Protein AF-A0A970EJ52-F1 (afdb_monomer)

Secondary structure (DSSP, 8-state):
-PPPPEEEEE--S-TT-HHHHHHHHHHHHHTTEEEEEEETTEEEEEE-S---EEEEEEEPPSSS-HHHHHHHHHHTTPEEEEEETTEEEEEEETTS-PPP----HHHHHHHHHHHHHHHHHHHHHHHHHHHHHHHHHHHHHTT--SS-GGGGTHHHHHHHHHHHHHHHHHHHHHHHHH-HHHHHHGGG-HHHHHHHHHHHHHHHHHHHHHHHHHHHHHHHHHHS---GGGS-TT---HHHHH-GGG--PPPTTPPP---EEEEEEETTEEEEEEES---SSSS-------------GGGG--

Radius of gyration: 33.25 Å; Cα contacts (8 Å, |Δi|>4): 295; chains: 1; bounding box: 75×35×94 Å

Solvent-accessible surface area (backbone atoms only — not comparable to full-atom values): 18063 Å² total; per-residue (Å²): 132,85,75,88,48,73,46,80,42,80,46,73,64,60,83,86,46,43,50,36,49,26,47,50,49,21,55,37,14,48,70,12,30,36,74,50,43,64,57,90,61,29,39,33,21,37,58,56,74,64,36,62,37,42,46,47,75,41,75,62,66,89,87,54,66,62,64,62,54,50,51,55,38,42,75,56,58,34,45,81,52,40,67,50,96,64,33,36,34,33,35,28,55,62,84,54,93,52,79,82,84,70,78,60,70,65,60,56,52,49,53,53,49,53,50,51,53,50,52,52,52,53,51,52,49,52,51,51,51,50,50,52,49,50,54,51,47,60,68,47,46,81,78,44,79,72,87,54,58,64,65,73,49,52,62,52,69,62,47,53,55,52,53,56,51,50,53,50,49,49,52,51,51,51,53,54,71,71,35,71,64,51,73,72,62,34,69,77,51,42,66,60,55,40,51,53,46,52,49,54,53,48,50,49,52,50,54,51,52,51,52,50,51,50,53,52,50,52,51,52,52,66,67,55,65,77,60,76,90,77,56,63,95,84,64,78,50,73,61,79,74,56,46,75,91,71,69,77,84,80,75,93,82,78,80,90,70,69,79,47,83,53,74,54,76,54,103,49,36,60,44,71,51,64,33,49,54,87,72,93,79,87,76,83,85,67,85,71,62,90,75,82,66,86,51,65,52,82,71,74,79,116

Structure (mmCIF, N/CA/C/O backbone):
data_AF-A0A970EJ52-F1
#
_entry.id   AF-A0A970EJ52-F1
#
loop_
_atom_site.group_PDB
_atom_site.id
_atom_site.type_symbol
_atom_site.label_atom_id
_atom_site.label_alt_id
_atom_site.label_comp_id
_atom_site.label_asym_id
_atom_site.label_entity_id
_atom_site.label_seq_id
_atom_site.pdbx_PDB_ins_code
_atom_site.Cartn_x
_atom_site.Cartn_y
_atom_site.Cartn_z
_atom_site.occupancy
_atom_site.B_iso_or_equiv
_atom_site.auth_seq_id
_atom_site.auth_comp_id
_atom_site.auth_asym_id
_atom_site.auth_atom_id
_atom_site.pdbx_PDB_model_num
ATOM 1 N N . MET A 1 1 ? -33.767 -18.607 -0.535 1.00 42.84 1 MET A N 1
ATOM 2 C CA . MET A 1 1 ? -32.463 -18.253 0.071 1.00 42.84 1 MET A CA 1
ATOM 3 C C . MET A 1 1 ? -31.771 -17.243 -0.835 1.00 42.84 1 MET A C 1
ATOM 5 O O . MET A 1 1 ? -31.251 -17.628 -1.872 1.00 42.84 1 MET A O 1
ATOM 9 N N . SER A 1 2 ? -31.842 -15.947 -0.519 1.00 52.47 2 SER A N 1
ATOM 10 C CA . SER A 1 2 ? -31.093 -14.929 -1.269 1.00 52.47 2 SER A CA 1
ATOM 11 C C . SER A 1 2 ? -29.603 -15.129 -0.988 1.00 52.47 2 SER A C 1
ATOM 13 O O . SER A 1 2 ? -29.189 -15.047 0.167 1.00 52.47 2 SER A O 1
ATOM 15 N N . GLY A 1 3 ? -28.806 -15.445 -2.013 1.00 68.69 3 GLY A N 1
ATOM 16 C CA . GLY A 1 3 ? -27.358 -15.600 -1.873 1.00 68.69 3 GLY A CA 1
ATOM 17 C C . GLY A 1 3 ? -26.730 -14.336 -1.282 1.00 68.69 3 GLY A C 1
ATOM 18 O O . GLY A 1 3 ? -27.126 -13.222 -1.634 1.00 68.69 3 GLY A O 1
ATOM 19 N N . ARG A 1 4 ? -25.769 -14.497 -0.364 1.00 80.00 4 ARG A N 1
ATOM 20 C CA . ARG A 1 4 ? -25.026 -13.363 0.205 1.00 80.00 4 ARG A CA 1
ATOM 21 C C . ARG A 1 4 ? -24.369 -12.589 -0.939 1.00 80.00 4 ARG A C 1
ATOM 23 O O . ARG A 1 4 ? -23.549 -13.140 -1.670 1.00 80.00 4 ARG A O 1
ATOM 30 N N . LYS A 1 5 ? -24.751 -11.323 -1.110 1.00 92.38 5 LYS A N 1
ATOM 31 C CA . LYS A 1 5 ? -24.173 -10.443 -2.129 1.00 92.38 5 LYS A CA 1
ATOM 32 C C . LYS A 1 5 ? -22.922 -9.780 -1.567 1.00 92.38 5 LYS A C 1
ATOM 34 O O . LYS A 1 5 ? -22.943 -9.238 -0.464 1.00 92.38 5 LYS A O 1
ATOM 39 N N . TYR A 1 6 ? -21.845 -9.798 -2.342 1.00 94.56 6 TYR A N 1
ATOM 40 C CA . TYR A 1 6 ? -20.582 -9.160 -1.986 1.00 94.56 6 TYR A CA 1
ATOM 41 C C . TYR A 1 6 ? -20.290 -7.997 -2.930 1.00 94.56 6 TYR A C 1
ATOM 43 O O . TYR A 1 6 ? -20.605 -8.045 -4.117 1.00 94.56 6 TYR A O 1
ATOM 51 N N . SER A 1 7 ? -19.663 -6.951 -2.400 1.00 95.25 7 SER A N 1
ATOM 52 C CA . SER A 1 7 ? -19.150 -5.824 -3.174 1.00 95.25 7 SER A CA 1
ATOM 53 C C . SER A 1 7 ? -17.659 -5.651 -2.912 1.00 95.25 7 SER A C 1
ATOM 55 O O . SER A 1 7 ? -17.209 -5.685 -1.768 1.00 95.25 7 SER A O 1
ATOM 57 N N . ILE A 1 8 ? -16.887 -5.474 -3.979 1.00 95.94 8 ILE A N 1
ATOM 58 C CA . ILE A 1 8 ? -15.437 -5.299 -3.913 1.00 95.94 8 ILE A CA 1
ATOM 59 C C . ILE A 1 8 ? -15.141 -3.824 -4.159 1.00 95.94 8 ILE A C 1
ATOM 61 O O . ILE A 1 8 ? -15.613 -3.251 -5.142 1.00 95.94 8 ILE A O 1
ATOM 65 N N . ARG A 1 9 ? -14.365 -3.193 -3.275 1.00 95.31 9 ARG A N 1
ATOM 66 C CA . ARG A 1 9 ? -13.959 -1.790 -3.428 1.00 95.31 9 ARG A CA 1
ATOM 67 C C . ARG A 1 9 ? -12.454 -1.638 -3.306 1.00 95.31 9 ARG A C 1
ATOM 69 O O . ARG A 1 9 ? -11.828 -2.223 -2.424 1.00 95.31 9 ARG A O 1
ATOM 76 N N . TYR A 1 10 ? -11.877 -0.820 -4.184 1.00 93.12 10 TYR A N 1
ATOM 77 C CA . TYR A 1 10 ? -10.462 -0.475 -4.105 1.00 93.12 10 TYR A CA 1
ATOM 78 C C . TYR A 1 10 ? -10.197 0.391 -2.869 1.00 93.12 10 TYR A C 1
ATOM 80 O O . TYR A 1 10 ? -10.818 1.440 -2.672 1.00 93.12 10 TYR A O 1
ATOM 88 N N . ARG A 1 11 ? -9.252 -0.049 -2.043 1.00 92.19 11 ARG A N 1
ATOM 89 C CA . ARG A 1 11 ? -8.814 0.619 -0.825 1.00 92.19 11 ARG A CA 1
ATOM 90 C C . ARG A 1 11 ? -7.658 1.552 -1.177 1.00 92.19 11 ARG A C 1
ATOM 92 O O . ARG A 1 11 ? -6.511 1.140 -1.334 1.00 92.19 11 ARG A O 1
ATOM 99 N N . PHE A 1 12 ? -7.979 2.837 -1.323 1.00 88.69 12 PHE A N 1
ATOM 100 C CA . PHE A 1 12 ? -6.980 3.870 -1.616 1.00 88.69 12 PHE A CA 1
ATOM 101 C C . PHE A 1 12 ? -6.033 4.122 -0.440 1.00 88.69 12 PHE A C 1
ATOM 103 O O . PHE A 1 12 ? -4.894 4.520 -0.672 1.00 88.69 12 PHE A O 1
ATOM 110 N N . LEU A 1 13 ? -6.508 3.902 0.787 1.00 89.38 13 LEU A N 1
ATOM 111 C CA . LEU A 1 13 ? -5.748 4.035 2.027 1.00 89.38 13 LEU A CA 1
ATOM 112 C C . LEU A 1 13 ? -4.804 2.847 2.205 1.00 89.38 13 LEU A C 1
ATOM 114 O O . LEU A 1 13 ? -5.171 1.709 1.927 1.00 89.38 13 LEU A O 1
ATOM 118 N N . SER A 1 14 ? -3.602 3.073 2.715 1.00 87.75 14 SER A N 1
ATOM 119 C CA . SER A 1 14 ? -2.745 1.959 3.133 1.00 87.75 14 SER A CA 1
ATOM 120 C C . SER A 1 14 ? -3.245 1.393 4.464 1.00 87.75 14 SER A C 1
ATOM 122 O O . SER A 1 14 ? -3.906 2.098 5.216 1.00 87.75 14 SER A O 1
ATOM 124 N N . ILE A 1 15 ? -2.981 0.118 4.765 1.00 86.75 15 ILE A N 1
ATOM 125 C CA . ILE A 1 15 ? -3.611 -0.534 5.930 1.00 86.75 15 ILE A CA 1
ATOM 126 C C . ILE A 1 15 ? -3.110 0.032 7.270 1.00 86.75 15 ILE A C 1
ATOM 128 O O . ILE A 1 15 ? -3.841 0.057 8.247 1.00 86.75 15 ILE A O 1
ATOM 132 N N . TRP A 1 16 ? -1.892 0.582 7.285 1.00 84.00 16 TRP A N 1
ATOM 133 C CA . TRP A 1 16 ? -1.297 1.250 8.445 1.00 84.00 16 TRP A CA 1
ATOM 134 C C . TRP A 1 16 ? -1.940 2.610 8.782 1.00 84.00 16 TRP A C 1
ATOM 136 O O . TRP A 1 16 ? -1.656 3.170 9.838 1.00 84.00 16 TRP A O 1
ATOM 146 N N . GLN A 1 17 ? -2.808 3.143 7.912 1.00 84.88 17 GLN A N 1
ATOM 147 C CA . GLN A 1 17 ? -3.634 4.327 8.181 1.00 84.88 17 GLN A CA 1
ATOM 148 C C . GLN A 1 17 ? -4.870 3.927 8.992 1.00 84.88 17 GLN A C 1
ATOM 150 O O . GLN A 1 17 ? -5.980 3.895 8.462 1.00 84.88 17 GLN A O 1
ATOM 155 N N . ILE A 1 18 ? -4.650 3.503 10.237 1.00 83.81 18 ILE A N 1
ATOM 156 C CA . ILE A 1 18 ? -5.657 2.804 11.046 1.00 83.81 18 ILE A CA 1
ATOM 157 C C . ILE A 1 18 ? -6.944 3.619 11.166 1.00 83.81 18 ILE A C 1
ATOM 159 O O . ILE A 1 18 ? -7.978 3.192 10.659 1.00 83.81 18 ILE A O 1
ATOM 163 N N . ALA A 1 19 ? -6.855 4.825 11.723 1.00 82.62 19 ALA A N 1
ATOM 164 C CA . ALA A 1 19 ? -8.032 5.643 11.985 1.00 82.62 19 ALA A CA 1
ATOM 165 C C . ALA A 1 19 ? -8.795 6.032 10.699 1.00 82.62 19 ALA A C 1
ATOM 167 O O . ALA A 1 19 ? -10.025 6.074 10.706 1.00 82.62 19 ALA A O 1
ATOM 168 N N . GLU A 1 20 ? -8.114 6.240 9.561 1.00 86.75 20 GLU A N 1
ATOM 169 C CA . GLU A 1 20 ? -8.806 6.453 8.284 1.00 86.75 20 GLU A CA 1
ATOM 170 C C . GLU A 1 20 ? -9.553 5.203 7.797 1.00 86.75 20 GLU A C 1
ATOM 172 O O . GLU A 1 20 ? -10.642 5.322 7.232 1.00 86.75 20 GLU A O 1
ATOM 177 N N . ASN A 1 21 ? -8.972 4.011 7.973 1.00 90.69 21 ASN A N 1
ATOM 178 C CA . ASN A 1 21 ? -9.625 2.761 7.584 1.00 90.69 21 ASN A CA 1
ATOM 179 C C . ASN A 1 21 ? -10.808 2.445 8.509 1.00 90.69 21 ASN A C 1
ATOM 181 O O . ASN A 1 21 ? -11.867 2.086 8.005 1.00 90.69 21 ASN A O 1
ATOM 185 N N . GLU A 1 22 ? -10.669 2.632 9.823 1.00 90.38 22 GLU A N 1
ATOM 186 C CA . GLU A 1 22 ? -11.753 2.458 10.802 1.00 90.38 22 GLU A CA 1
ATOM 187 C C . GLU A 1 22 ? -12.953 3.356 10.487 1.00 90.38 22 GLU A C 1
ATOM 189 O O . GLU A 1 22 ? -14.089 2.877 10.410 1.00 90.38 22 GLU A O 1
ATOM 194 N N . ALA A 1 23 ? -12.703 4.645 10.227 1.00 89.50 23 ALA A N 1
ATOM 195 C CA . ALA A 1 23 ? -13.743 5.592 9.835 1.00 89.50 23 ALA A CA 1
ATOM 196 C C . ALA A 1 23 ? -14.408 5.181 8.510 1.00 89.50 23 ALA A C 1
ATOM 198 O O . ALA A 1 23 ? -15.637 5.168 8.404 1.00 89.50 23 ALA A O 1
ATOM 199 N N . TRP A 1 24 ? -13.610 4.769 7.518 1.00 93.12 24 TRP A N 1
ATOM 200 C CA . TRP A 1 24 ? -14.131 4.303 6.234 1.00 93.12 24 TRP A CA 1
ATOM 201 C C . TRP A 1 24 ? -15.000 3.043 6.371 1.00 93.12 24 TRP A C 1
ATOM 203 O O . TRP A 1 24 ? -16.074 2.976 5.772 1.00 93.12 24 TRP A O 1
ATOM 213 N N . PHE A 1 25 ? -14.583 2.050 7.161 1.00 94.25 25 PHE A N 1
ATOM 214 C CA . PHE A 1 25 ? -15.347 0.815 7.377 1.00 94.25 25 PHE A CA 1
ATOM 215 C C . PHE A 1 25 ? -16.647 1.055 8.147 1.00 94.25 25 PHE A C 1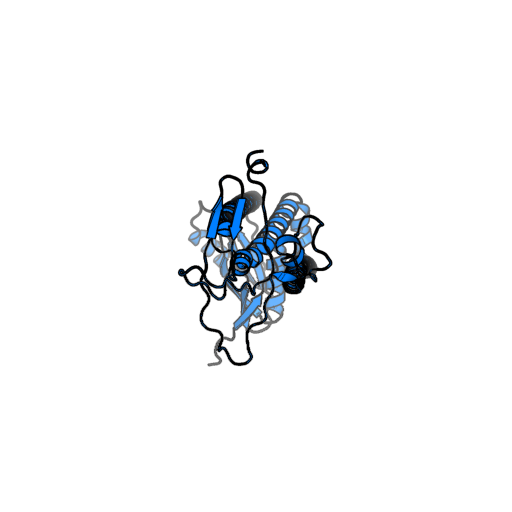
ATOM 217 O O . PHE A 1 25 ? -17.680 0.465 7.807 1.00 94.25 25 PHE A O 1
ATOM 224 N N . SER A 1 26 ? -16.607 1.952 9.134 1.00 92.75 26 SER A N 1
ATOM 225 C CA . SER A 1 26 ? -17.778 2.360 9.915 1.00 92.75 26 SER A CA 1
ATOM 226 C C . SER A 1 26 ? -18.820 3.035 9.018 1.00 92.75 26 SER A C 1
ATOM 228 O O . SER A 1 26 ? -19.983 2.630 8.998 1.00 92.75 26 SER A O 1
ATOM 230 N N . GLU A 1 27 ? -18.400 3.984 8.173 1.00 93.19 27 GLU A N 1
ATOM 231 C CA . GLU A 1 27 ? -19.309 4.646 7.229 1.00 93.19 27 GLU A CA 1
ATOM 232 C C . GLU A 1 27 ? -19.856 3.683 6.165 1.00 93.19 27 GLU A C 1
ATOM 234 O O . GLU A 1 27 ? -21.031 3.742 5.800 1.00 93.19 27 GLU A O 1
ATOM 239 N N . MET A 1 28 ? -19.026 2.764 5.674 1.00 95.00 28 MET A N 1
ATOM 240 C CA . MET A 1 28 ? -19.465 1.722 4.747 1.00 95.00 28 MET A CA 1
ATOM 241 C C . MET A 1 28 ? -20.546 0.829 5.371 1.00 95.00 28 MET A C 1
ATOM 243 O O . MET A 1 28 ? -21.554 0.543 4.720 1.00 95.00 28 MET A O 1
ATOM 247 N N . SER A 1 29 ? -20.394 0.464 6.645 1.00 95.56 29 SER A N 1
ATOM 248 C CA . SER A 1 29 ? -21.385 -0.344 7.365 1.00 95.56 29 SER A CA 1
ATOM 249 C C . SER A 1 29 ? -22.697 0.399 7.585 1.00 95.56 29 SER A C 1
ATOM 251 O O . SER A 1 29 ? -23.762 -0.184 7.375 1.00 95.56 29 SER A O 1
ATOM 253 N N . ALA A 1 30 ? -22.631 1.700 7.881 1.00 94.31 30 ALA A N 1
ATOM 254 C CA . ALA A 1 30 ? -23.811 2.559 7.987 1.00 94.31 30 ALA A CA 1
ATOM 255 C C . ALA A 1 30 ? -24.597 2.663 6.667 1.00 94.31 30 ALA A C 1
ATOM 257 O O . ALA A 1 30 ? -25.766 3.030 6.669 1.00 94.31 30 ALA A O 1
ATOM 258 N N . ARG A 1 31 ? -23.978 2.313 5.533 1.00 95.56 31 ARG A N 1
ATOM 259 C CA . ARG A 1 31 ? -24.610 2.243 4.205 1.00 95.56 31 ARG A CA 1
ATOM 260 C C . ARG A 1 31 ? -25.037 0.820 3.805 1.00 95.56 31 ARG A C 1
ATOM 262 O O . ARG A 1 31 ? -25.375 0.610 2.643 1.00 95.56 31 ARG A O 1
ATOM 269 N N . GLY A 1 32 ? -24.971 -0.154 4.716 1.00 96.19 32 GLY A N 1
ATOM 270 C CA . GLY A 1 32 ? -25.322 -1.559 4.457 1.00 96.19 32 GLY A CA 1
ATOM 271 C C . GLY A 1 32 ? -24.197 -2.391 3.830 1.00 96.19 32 GLY A C 1
ATOM 272 O O . GLY A 1 32 ? -24.438 -3.449 3.253 1.00 96.19 32 GLY A O 1
ATOM 273 N N . PHE A 1 33 ? -22.948 -1.922 3.898 1.00 96.81 33 PHE A N 1
ATOM 274 C CA . PHE A 1 33 ? -21.778 -2.656 3.415 1.00 96.81 33 PHE A CA 1
ATOM 275 C C . PHE A 1 33 ? -20.861 -3.006 4.587 1.00 96.81 33 PHE A C 1
ATOM 277 O O . PHE A 1 33 ? -20.011 -2.211 4.988 1.00 96.81 33 PHE A O 1
ATOM 284 N N . HIS A 1 34 ? -21.000 -4.215 5.119 1.00 96.56 34 HIS A N 1
ATOM 285 C CA . HIS A 1 34 ? -20.208 -4.672 6.258 1.00 96.56 34 HIS A CA 1
ATOM 286 C C . HIS A 1 34 ? -18.904 -5.286 5.776 1.00 96.56 34 HIS A C 1
ATOM 288 O O . HIS A 1 34 ? -18.906 -6.095 4.846 1.00 96.56 34 HIS A O 1
ATOM 294 N N . LEU A 1 35 ? -17.781 -4.900 6.381 1.00 97.12 35 LEU A N 1
ATOM 295 C CA . LEU A 1 35 ? -16.491 -5.459 5.999 1.00 97.12 35 LEU A CA 1
ATOM 296 C C . LEU A 1 35 ? -16.521 -6.978 6.214 1.00 97.12 35 LEU A C 1
ATOM 298 O O . LEU A 1 35 ? -17.013 -7.453 7.233 1.00 97.12 35 LEU A O 1
ATOM 302 N N . HIS A 1 36 ? -16.019 -7.723 5.233 1.00 95.81 36 HIS A N 1
ATOM 303 C CA . HIS A 1 36 ? -15.944 -9.181 5.287 1.00 95.81 36 HIS A CA 1
ATOM 304 C C . HIS A 1 36 ? -14.499 -9.671 5.202 1.00 95.81 36 HIS A C 1
ATOM 306 O O . HIS A 1 36 ? -14.091 -10.529 5.970 1.00 95.81 36 HIS A O 1
ATOM 312 N N . SER A 1 37 ? -13.710 -9.142 4.266 1.00 94.81 37 SER A N 1
ATOM 313 C CA . SER A 1 37 ? -12.282 -9.463 4.183 1.00 94.81 37 SER A CA 1
ATOM 314 C C . SER A 1 37 ? -11.500 -8.392 3.434 1.00 94.81 37 SER A C 1
ATOM 316 O O . SER A 1 37 ? -12.064 -7.558 2.723 1.00 94.81 37 SER A O 1
ATOM 318 N N . ILE A 1 38 ? -10.177 -8.421 3.576 1.00 95.19 38 ILE A N 1
ATOM 319 C CA . ILE A 1 38 ? -9.258 -7.575 2.812 1.00 95.19 38 ILE A CA 1
ATOM 320 C C . ILE A 1 38 ? -8.325 -8.480 2.011 1.00 95.19 38 ILE A C 1
ATOM 322 O O . ILE A 1 38 ? -7.694 -9.379 2.560 1.00 95.19 38 ILE A O 1
ATOM 326 N N . ARG A 1 39 ? -8.228 -8.235 0.700 1.00 90.44 39 ARG A N 1
ATOM 327 C CA . ARG A 1 39 ? -7.338 -8.966 -0.212 1.00 90.44 39 ARG A CA 1
ATOM 328 C C . ARG A 1 39 ? -6.506 -7.977 -1.013 1.00 90.44 39 ARG A C 1
ATOM 330 O O . ARG A 1 39 ? -7.019 -7.280 -1.888 1.00 90.44 39 ARG A O 1
ATOM 337 N N . GLY A 1 40 ? -5.215 -7.895 -0.695 1.00 87.62 40 GLY A N 1
ATOM 338 C CA . GLY A 1 40 ? -4.305 -6.924 -1.304 1.00 87.62 40 GLY A CA 1
ATOM 339 C C . GLY A 1 40 ? -4.839 -5.493 -1.165 1.00 87.62 40 GLY A C 1
ATOM 340 O O . GLY A 1 40 ? -5.091 -5.012 -0.058 1.00 87.62 40 GLY A O 1
ATOM 341 N N . PHE A 1 41 ? -5.053 -4.823 -2.299 1.00 88.69 41 PHE A N 1
ATOM 342 C CA . PHE A 1 41 ? -5.574 -3.453 -2.362 1.00 88.69 41 PHE A CA 1
ATOM 343 C C . PHE A 1 41 ? -7.103 -3.353 -2.324 1.00 88.69 41 PHE A C 1
ATOM 345 O O . PHE A 1 41 ? -7.635 -2.256 -2.467 1.00 88.69 41 PHE A O 1
ATOM 352 N N . PHE A 1 42 ? -7.827 -4.458 -2.149 1.00 94.81 42 PHE A N 1
ATOM 353 C CA . PHE A 1 42 ? -9.286 -4.468 -2.173 1.00 94.81 42 PHE A CA 1
ATOM 354 C C . PHE A 1 42 ? -9.866 -4.815 -0.804 1.00 94.81 42 PHE A C 1
ATOM 356 O O . PHE A 1 42 ? -9.398 -5.733 -0.130 1.00 94.81 42 PHE A O 1
ATOM 363 N N . ALA A 1 43 ? -10.908 -4.086 -0.414 1.00 96.00 43 ALA A N 1
ATOM 364 C CA . ALA A 1 43 ? -11.784 -4.455 0.688 1.00 96.00 43 ALA A CA 1
ATOM 365 C C . ALA A 1 43 ? -13.056 -5.085 0.111 1.00 96.00 43 ALA A C 1
ATOM 367 O O . ALA A 1 43 ? -13.675 -4.542 -0.811 1.00 96.00 43 ALA A O 1
ATOM 368 N N . ILE A 1 44 ? -13.413 -6.251 0.635 1.00 96.81 44 ILE A N 1
ATOM 369 C CA . ILE A 1 44 ? -14.597 -7.012 0.256 1.00 96.81 44 ILE A CA 1
ATOM 370 C C . ILE A 1 44 ? -15.631 -6.796 1.352 1.00 96.81 44 ILE A C 1
ATOM 372 O O . ILE A 1 44 ? -15.379 -7.101 2.519 1.00 96.81 44 ILE A O 1
ATOM 376 N N . PHE A 1 45 ? -16.790 -6.278 0.965 1.00 97.31 45 PHE A N 1
ATOM 377 C CA . PHE A 1 45 ? -17.906 -6.006 1.857 1.00 97.31 45 PHE A CA 1
ATOM 378 C C . PHE A 1 45 ? -19.066 -6.941 1.544 1.00 97.31 45 PHE A C 1
ATOM 380 O O . PHE A 1 45 ? -19.431 -7.110 0.379 1.00 97.31 45 PHE A O 1
ATOM 387 N N . GLN A 1 46 ? -19.670 -7.509 2.577 1.00 96.50 46 GLN A N 1
ATOM 388 C CA . GLN A 1 46 ? -20.950 -8.189 2.479 1.00 96.50 46 GLN A CA 1
ATOM 389 C C . GLN A 1 46 ? -22.073 -7.146 2.510 1.00 96.50 46 GLN A C 1
ATOM 391 O O . GLN A 1 46 ? -22.085 -6.270 3.376 1.00 96.50 46 GLN A O 1
ATOM 396 N N . GLN A 1 47 ? -23.003 -7.231 1.560 1.00 95.88 47 GLN A N 1
ATOM 397 C CA . GLN A 1 47 ? -24.213 -6.415 1.574 1.00 95.88 47 GLN A CA 1
ATOM 398 C C . GLN A 1 47 ? -25.168 -6.938 2.649 1.00 95.88 47 GLN A C 1
ATOM 400 O O . GLN A 1 47 ? -25.428 -8.143 2.724 1.00 95.88 47 GLN A O 1
ATOM 405 N N . GLY A 1 48 ? -25.672 -6.023 3.461 1.00 93.50 48 GLY A N 1
ATOM 406 C CA . GLY A 1 48 ? -26.642 -6.260 4.518 1.00 93.50 48 GLY A CA 1
ATOM 407 C C . GLY A 1 48 ? -27.456 -4.998 4.782 1.00 93.50 48 GLY A C 1
ATOM 408 O O . GLY A 1 48 ? -27.376 -4.024 4.030 1.00 93.50 48 GLY A O 1
ATOM 409 N N . GLU A 1 49 ? -28.245 -5.026 5.849 1.00 93.75 49 GLU A N 1
ATOM 410 C CA . GLU A 1 49 ? -28.992 -3.849 6.282 1.00 93.75 49 GLU A CA 1
ATOM 411 C C . GLU A 1 49 ? -28.042 -2.772 6.831 1.00 93.75 49 GLU A C 1
ATOM 413 O O . GLU A 1 49 ? -27.041 -3.103 7.469 1.00 93.75 49 GLU A O 1
ATOM 418 N N . PRO A 1 50 ? -28.324 -1.477 6.611 1.00 95.62 50 PRO A N 1
ATOM 419 C CA . PRO A 1 50 ? -27.593 -0.385 7.246 1.00 95.62 50 PRO A CA 1
ATOM 420 C C . PRO A 1 50 ? -27.413 -0.603 8.754 1.00 95.62 50 PRO A C 1
ATOM 422 O O . PRO A 1 50 ? -28.388 -0.692 9.497 1.00 95.62 50 PRO A O 1
ATOM 425 N N . ALA A 1 51 ? -26.160 -0.670 9.213 1.00 93.56 51 ALA A N 1
ATOM 426 C CA . ALA A 1 51 ? -25.841 -0.890 10.621 1.00 93.56 51 ALA A CA 1
ATOM 427 C C . ALA A 1 51 ? -24.714 0.035 11.082 1.00 93.56 51 ALA A C 1
ATOM 429 O O . ALA A 1 51 ? -23.669 0.151 10.435 1.00 93.56 51 ALA A O 1
ATOM 430 N N . ALA A 1 52 ? -24.914 0.674 12.232 1.00 92.94 52 ALA A N 1
ATOM 431 C CA . ALA A 1 52 ? -23.897 1.497 12.869 1.00 92.94 52 ALA A CA 1
ATOM 432 C C . ALA A 1 52 ? -22.895 0.596 13.606 1.00 92.94 52 ALA A C 1
ATOM 434 O O . ALA A 1 52 ? -23.088 0.267 14.776 1.00 92.94 52 ALA A O 1
ATOM 435 N N . TYR A 1 53 ? -21.836 0.186 12.910 1.00 92.56 53 TYR A N 1
ATOM 436 C CA . TYR A 1 53 ? -20.694 -0.507 13.505 1.00 92.56 53 TYR A CA 1
ATOM 437 C C . TYR A 1 53 ? -19.524 0.451 13.711 1.00 92.56 53 TYR A C 1
ATOM 439 O O . TYR A 1 53 ? -19.259 1.300 12.858 1.00 92.56 53 TYR A O 1
ATOM 447 N N . ILE A 1 54 ? -18.808 0.261 14.815 1.00 90.00 54 ILE A N 1
ATOM 448 C CA . ILE A 1 54 ? -17.489 0.841 15.067 1.00 90.00 54 ILE A CA 1
ATOM 449 C C . ILE A 1 54 ? -16.462 -0.242 14.759 1.00 90.00 54 ILE A C 1
ATOM 451 O O . ILE A 1 54 ? -16.637 -1.391 15.163 1.00 90.00 54 ILE A O 1
ATOM 455 N N . TYR A 1 55 ? -15.411 0.125 14.035 1.00 90.81 55 TYR A N 1
ATOM 456 C CA . TYR A 1 55 ? -14.292 -0.760 13.734 1.00 90.81 55 TYR A CA 1
ATOM 457 C C . TYR A 1 55 ? -13.063 -0.338 14.522 1.00 90.81 55 TYR A C 1
ATOM 459 O O . TYR A 1 55 ? -12.803 0.859 14.637 1.00 90.81 55 TYR A O 1
ATOM 467 N N . THR A 1 56 ? -12.293 -1.326 14.967 1.00 87.56 56 THR A N 1
ATOM 468 C CA . THR A 1 56 ? -10.966 -1.119 15.549 1.00 87.56 56 THR A CA 1
ATOM 469 C C . THR A 1 56 ? -9.957 -2.040 14.876 1.00 87.56 56 THR A C 1
ATOM 471 O O . THR A 1 56 ? -10.259 -3.202 14.585 1.00 87.56 56 THR A O 1
ATOM 474 N N . ILE A 1 57 ? -8.770 -1.516 14.582 1.00 87.62 57 ILE A N 1
ATOM 475 C CA . ILE A 1 57 ? -7.671 -2.264 13.973 1.00 87.62 57 ILE A CA 1
ATOM 476 C C . ILE A 1 57 ? -6.531 -2.366 14.978 1.00 87.62 57 ILE A C 1
ATOM 478 O O . ILE A 1 57 ? -5.958 -1.354 15.369 1.00 87.62 57 ILE A O 1
ATOM 482 N N . GLU A 1 58 ? -6.149 -3.595 15.315 1.00 85.19 58 GLU A N 1
ATOM 483 C CA . GLU A 1 58 ? -5.112 -3.869 16.305 1.00 85.19 58 GLU A CA 1
ATOM 484 C C . GLU A 1 58 ? -3.914 -4.610 15.699 1.00 85.19 58 GLU A C 1
ATOM 486 O O . GLU A 1 58 ? -4.103 -5.553 14.918 1.00 85.19 58 GLU A O 1
ATOM 491 N N . PRO A 1 59 ? -2.666 -4.220 16.023 1.00 83.50 59 PRO A N 1
ATOM 492 C CA . PRO A 1 59 ? -1.496 -5.023 15.709 1.00 83.50 59 PRO A CA 1
ATOM 493 C C . PRO A 1 59 ? -1.536 -6.368 16.426 1.00 83.50 59 PRO A C 1
ATOM 495 O O . PRO A 1 59 ? -1.814 -6.459 17.617 1.00 83.50 59 PRO A O 1
ATOM 498 N N . ARG A 1 60 ? -1.201 -7.428 15.696 1.00 78.31 60 ARG A N 1
ATOM 499 C CA . ARG A 1 60 ? -1.029 -8.761 16.255 1.00 78.31 60 ARG A CA 1
ATOM 500 C C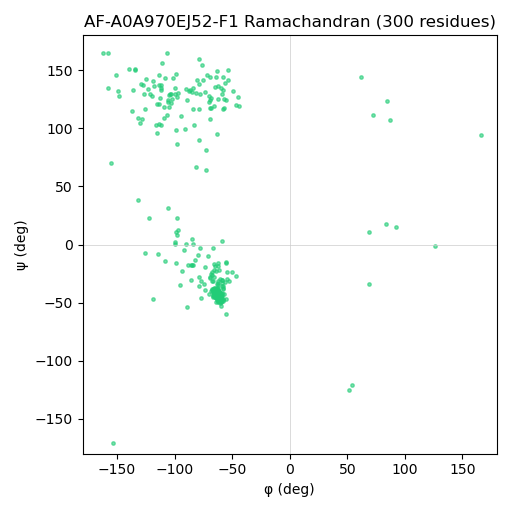 . ARG A 1 60 ? 0.225 -8.769 17.117 1.00 78.31 60 ARG A C 1
ATOM 502 O O . ARG A 1 60 ? 1.326 -8.515 16.626 1.00 78.31 60 ARG A O 1
ATOM 509 N N . GLU A 1 61 ? 0.066 -9.156 18.371 1.00 70.75 61 GLU A N 1
ATOM 510 C CA . GLU A 1 61 ? 1.196 -9.383 19.259 1.00 70.75 61 GLU A CA 1
ATOM 511 C C . GLU A 1 61 ? 1.839 -10.744 18.979 1.00 70.75 61 GLU A C 1
ATOM 513 O O . GLU A 1 61 ? 1.166 -11.749 18.730 1.00 70.75 61 GLU A O 1
ATOM 518 N N . LYS A 1 62 ? 3.175 -10.764 18.981 1.00 63.38 62 LYS A N 1
ATOM 519 C CA . LYS A 1 62 ? 3.962 -11.981 18.734 1.00 63.38 62 LYS A CA 1
ATOM 520 C C . LYS A 1 62 ? 4.037 -12.887 19.965 1.00 63.38 62 LYS A C 1
ATOM 522 O O . LYS A 1 62 ? 4.192 -14.090 19.798 1.00 63.38 62 LYS A O 1
ATOM 527 N N . GLU A 1 63 ? 3.944 -12.312 21.164 1.00 55.91 63 GLU A N 1
ATOM 528 C CA . GLU A 1 63 ? 4.239 -13.003 22.429 1.00 55.91 63 GLU A CA 1
ATOM 529 C C . GLU A 1 63 ? 3.001 -13.529 23.166 1.00 55.91 63 GLU A C 1
ATOM 531 O O . GLU A 1 63 ? 3.130 -14.388 24.033 1.00 55.91 63 GLU A O 1
ATOM 536 N N . LEU A 1 64 ? 1.799 -13.064 22.813 1.00 58.09 64 LEU A N 1
ATOM 537 C CA . LEU A 1 64 ? 0.560 -13.488 23.463 1.00 58.09 64 LEU A CA 1
ATOM 538 C C . LEU A 1 64 ? -0.180 -14.560 22.662 1.00 58.09 64 LEU A C 1
ATOM 540 O O . LEU A 1 64 ? -0.194 -14.549 21.427 1.00 58.09 64 LEU A O 1
ATOM 544 N N . ASN A 1 65 ? -0.848 -15.468 23.380 1.00 62.94 65 ASN A N 1
ATOM 545 C CA . ASN A 1 65 ? -1.776 -16.416 22.781 1.00 62.94 65 ASN A CA 1
ATOM 546 C C . ASN A 1 65 ? -2.944 -15.630 22.161 1.00 62.94 65 ASN A C 1
ATOM 548 O O . ASN A 1 65 ? -3.900 -15.254 22.837 1.00 62.94 65 ASN A O 1
ATOM 552 N N . ASN A 1 66 ? -2.847 -15.342 20.860 1.00 67.62 66 ASN A N 1
ATOM 553 C CA . ASN A 1 66 ? -3.833 -14.549 20.119 1.00 67.62 66 ASN A CA 1
ATOM 554 C C . ASN A 1 66 ? -5.264 -15.105 20.253 1.00 67.62 66 ASN A C 1
ATOM 556 O O . ASN A 1 66 ? -6.222 -14.346 20.107 1.00 67.62 66 ASN A O 1
ATOM 560 N N . ALA A 1 67 ? -5.419 -16.401 20.553 1.00 71.50 67 ALA A N 1
ATOM 561 C CA . ALA A 1 67 ? -6.717 -17.011 20.822 1.00 71.50 67 ALA A CA 1
ATOM 562 C C . ALA A 1 67 ? -7.350 -16.485 22.121 1.00 71.50 67 ALA A C 1
ATOM 564 O O . ALA A 1 67 ? -8.509 -16.089 22.105 1.00 71.50 67 ALA A O 1
ATOM 565 N N . GLU A 1 68 ? -6.589 -16.386 23.213 1.00 72.69 68 GLU A N 1
ATOM 566 C CA . GLU A 1 68 ? -7.085 -15.890 24.508 1.00 72.69 68 GLU A CA 1
ATOM 567 C C . GLU A 1 68 ? -7.498 -14.417 24.435 1.00 72.69 68 GLU A C 1
ATOM 569 O O . GLU A 1 68 ? -8.532 -14.033 24.974 1.00 72.69 68 GLU A O 1
ATOM 574 N N . LYS A 1 69 ? -6.740 -13.593 23.700 1.00 74.69 69 LYS A N 1
ATOM 575 C CA . LYS A 1 69 ? -7.118 -12.195 23.441 1.00 74.69 69 LYS A CA 1
ATOM 576 C C . LYS A 1 69 ? -8.372 -12.070 22.591 1.00 74.69 69 LYS A C 1
ATOM 578 O O . LYS A 1 69 ? -9.212 -11.227 22.879 1.00 74.69 69 LYS A O 1
ATOM 583 N N . THR A 1 70 ? -8.500 -12.905 21.562 1.00 76.88 70 THR A N 1
ATOM 584 C CA . THR A 1 70 ? -9.699 -12.902 20.715 1.00 76.88 70 THR A CA 1
ATOM 585 C C . THR A 1 70 ? -10.931 -13.249 21.548 1.00 76.88 70 THR A C 1
ATOM 587 O O . THR A 1 70 ? -11.915 -12.526 21.468 1.00 76.88 70 THR A O 1
ATOM 590 N N . ILE A 1 71 ? -10.837 -14.261 22.418 1.00 80.69 71 ILE A N 1
ATOM 591 C CA . ILE A 1 71 ? -11.917 -14.641 23.342 1.00 80.69 71 ILE A CA 1
ATOM 592 C C . ILE A 1 71 ? -12.250 -13.488 24.301 1.00 80.69 71 ILE A C 1
ATOM 594 O O . ILE A 1 71 ? -13.410 -13.115 24.425 1.00 80.69 71 ILE A O 1
ATOM 598 N N . LEU A 1 72 ? -11.243 -12.851 24.909 1.00 80.62 72 LEU A N 1
ATOM 599 C CA . LEU A 1 72 ? -11.451 -11.698 25.795 1.00 80.62 72 LEU A CA 1
ATOM 600 C C . LEU A 1 72 ? -12.171 -10.535 25.090 1.00 80.62 72 LEU A C 1
ATOM 602 O O . LEU A 1 72 ? -12.980 -9.831 25.695 1.00 80.62 72 LEU A O 1
ATOM 606 N N . TYR A 1 73 ? -11.855 -10.304 23.817 1.00 81.62 73 TYR A N 1
ATOM 607 C CA . TYR A 1 73 ? -12.497 -9.271 23.012 1.00 81.62 73 TYR A CA 1
ATOM 608 C C . TYR A 1 73 ? -13.921 -9.650 22.601 1.00 81.62 73 TYR A C 1
ATOM 610 O O . TYR A 1 73 ? -14.804 -8.792 22.659 1.00 81.62 73 TYR A O 1
ATOM 618 N N . GLU A 1 74 ? -14.159 -10.914 22.258 1.00 83.88 74 GLU A N 1
ATOM 619 C CA . GLU A 1 74 ? -15.498 -11.455 22.004 1.00 83.88 74 GLU A CA 1
ATOM 620 C C . GLU A 1 74 ? -16.398 -11.321 23.237 1.00 83.88 74 GLU A C 1
ATOM 622 O O . GLU A 1 74 ? -17.510 -10.801 23.118 1.00 83.88 74 GLU A O 1
ATOM 627 N N . ASP A 1 75 ? -15.884 -11.645 24.426 1.00 83.75 75 ASP A N 1
ATOM 628 C CA . ASP A 1 75 ? -16.583 -11.459 25.705 1.00 83.75 75 ASP A CA 1
ATOM 629 C C . ASP A 1 75 ? -16.888 -9.979 25.996 1.00 83.75 75 ASP A C 1
ATOM 631 O O . ASP A 1 75 ? -17.906 -9.647 26.605 1.00 83.75 75 ASP A O 1
ATOM 635 N N . ALA A 1 76 ? -16.034 -9.065 25.525 1.00 82.31 76 ALA A N 1
ATOM 636 C CA . ALA A 1 76 ? -16.261 -7.624 25.613 1.00 82.31 76 ALA A CA 1
ATOM 637 C C . ALA A 1 76 ? -17.265 -7.095 24.566 1.00 82.31 76 ALA A C 1
ATOM 639 O O . ALA A 1 76 ? -17.589 -5.908 24.588 1.00 82.31 76 ALA A O 1
ATOM 640 N N . GLY A 1 77 ? -17.777 -7.940 23.666 1.00 85.88 77 GLY A N 1
ATOM 641 C CA . GLY A 1 77 ? -18.748 -7.567 22.633 1.00 85.88 77 GLY A CA 1
ATOM 642 C C . GLY A 1 77 ? -18.133 -7.162 21.291 1.00 85.88 77 GLY A C 1
ATOM 643 O O . GLY A 1 77 ? -18.827 -6.574 20.456 1.00 85.88 77 GLY A O 1
ATOM 644 N N . TRP A 1 78 ? -16.851 -7.460 21.067 1.00 89.81 78 TRP A N 1
ATOM 645 C CA . TRP A 1 78 ? -16.181 -7.251 19.787 1.00 89.81 78 TRP A CA 1
ATOM 646 C C . TRP A 1 78 ? -16.134 -8.524 18.952 1.00 89.81 78 TRP A C 1
ATOM 648 O O . TRP A 1 78 ? -15.663 -9.564 19.386 1.00 89.81 78 TRP A O 1
ATOM 658 N N . GLU A 1 79 ? -16.528 -8.423 17.693 1.00 91.31 79 GLU A N 1
ATOM 659 C CA . GLU A 1 79 ? -16.453 -9.519 16.734 1.00 91.31 79 GLU A CA 1
ATOM 660 C C . GLU A 1 79 ? -15.196 -9.373 15.868 1.00 91.31 79 GLU A C 1
ATOM 662 O O . GLU A 1 79 ? -14.987 -8.329 15.237 1.00 91.31 79 GLU A O 1
ATOM 667 N N . LEU A 1 80 ? -14.371 -10.421 15.786 1.00 91.56 80 LEU A N 1
ATOM 668 C CA . LEU A 1 80 ? -13.260 -10.472 14.836 1.00 91.56 80 LEU A CA 1
ATOM 669 C C . LEU A 1 80 ? -13.799 -10.598 13.401 1.00 91.56 80 LEU A C 1
ATOM 671 O O . LEU A 1 80 ? -14.399 -11.602 13.028 1.00 91.56 80 LEU A O 1
ATOM 675 N N . VAL A 1 81 ? -13.528 -9.598 12.563 1.00 93.56 81 VAL A N 1
ATOM 676 C CA . VAL A 1 81 ? -14.022 -9.545 11.179 1.00 93.56 81 VAL A CA 1
ATOM 677 C C . VAL A 1 81 ? -13.056 -10.215 10.212 1.00 93.56 81 VAL A C 1
ATOM 679 O O . VAL A 1 81 ? -13.441 -11.050 9.398 1.00 93.56 81 VAL A O 1
ATOM 682 N N . THR A 1 82 ? -11.794 -9.791 10.237 1.00 93.19 82 THR A N 1
ATOM 683 C CA . THR A 1 82 ? -10.767 -10.265 9.304 1.00 93.19 82 THR A CA 1
ATOM 684 C C . THR A 1 82 ? -9.380 -9.953 9.844 1.00 93.19 82 THR A C 1
ATOM 686 O O . THR A 1 82 ? -9.199 -9.120 10.730 1.00 93.19 82 THR A O 1
ATOM 689 N N . GLN A 1 83 ? -8.377 -10.594 9.257 1.00 90.69 83 GLN A N 1
ATOM 690 C CA . GLN A 1 83 ? -6.970 -10.348 9.546 1.00 90.69 83 GLN A CA 1
ATOM 691 C C . GLN A 1 83 ? -6.239 -10.014 8.242 1.00 90.69 83 GLN A C 1
ATOM 693 O O . GLN A 1 83 ? -6.568 -10.562 7.186 1.00 90.69 83 GLN A O 1
ATOM 698 N N . VAL A 1 84 ? -5.287 -9.084 8.293 1.00 88.88 84 VAL A N 1
ATOM 699 C CA . VAL A 1 84 ? -4.504 -8.641 7.132 1.00 88.88 84 VAL A CA 1
ATOM 700 C C . VAL A 1 84 ? -3.102 -8.233 7.574 1.00 88.88 84 VAL A C 1
ATOM 702 O O . VAL A 1 84 ? -2.939 -7.416 8.471 1.00 88.88 84 VAL A O 1
ATOM 705 N N . GLU A 1 85 ? -2.072 -8.783 6.929 1.00 85.00 85 GLU A N 1
ATOM 706 C CA . GLU A 1 85 ? -0.677 -8.613 7.367 1.00 85.00 85 GLU A CA 1
ATOM 707 C C . GLU A 1 85 ? -0.514 -8.969 8.867 1.00 85.00 85 GLU A C 1
ATOM 709 O O . GLU A 1 85 ? -0.880 -10.067 9.279 1.00 85.00 85 GLU A O 1
ATOM 714 N N . GLN A 1 86 ? 0.027 -8.057 9.678 1.00 85.19 86 GLN A N 1
ATOM 715 C CA . GLN A 1 86 ? 0.149 -8.189 11.133 1.00 85.19 86 GLN A CA 1
ATOM 716 C C . GLN A 1 86 ? -0.992 -7.462 11.867 1.00 85.19 86 GLN A C 1
ATOM 718 O O . GLN A 1 86 ? -0.806 -7.062 13.005 1.00 85.19 86 GLN A O 1
ATOM 723 N N . LEU A 1 87 ? -2.141 -7.227 11.227 1.00 88.19 87 LEU A N 1
ATOM 724 C CA . LEU A 1 87 ? -3.264 -6.481 11.802 1.00 88.19 87 LEU A CA 1
ATOM 725 C C . LEU A 1 87 ? -4.518 -7.360 11.891 1.00 88.19 87 LEU A C 1
ATOM 727 O O . LEU A 1 87 ? -4.830 -8.130 10.975 1.00 88.19 87 LEU A O 1
ATOM 731 N N . GLN A 1 88 ? -5.258 -7.216 12.983 1.00 89.75 88 GLN A N 1
ATOM 732 C CA . GLN A 1 88 ? -6.567 -7.819 13.214 1.00 89.75 88 GLN A CA 1
ATOM 733 C C . GLN A 1 88 ? -7.620 -6.713 13.228 1.00 89.75 88 GLN A C 1
ATOM 735 O O . GLN A 1 88 ? -7.387 -5.638 13.770 1.00 89.75 88 GLN A O 1
ATOM 740 N N . ILE A 1 89 ? -8.761 -6.957 12.587 1.00 91.88 89 ILE A N 1
ATOM 741 C CA . ILE A 1 89 ? -9.840 -5.977 12.477 1.00 91.88 89 ILE A CA 1
ATOM 742 C C . ILE A 1 89 ? -11.047 -6.515 13.223 1.00 91.88 89 ILE A C 1
ATOM 744 O O . ILE A 1 89 ? -11.576 -7.570 12.865 1.00 91.88 89 ILE A O 1
ATOM 748 N N . PHE A 1 90 ? -11.491 -5.757 14.214 1.00 91.56 90 PHE A N 1
ATOM 749 C CA . PHE A 1 90 ? -12.650 -6.052 15.037 1.00 91.56 90 PHE A CA 1
ATOM 750 C C . PHE A 1 90 ? -13.775 -5.065 14.733 1.00 91.56 90 PHE A C 1
ATOM 752 O O . PHE A 1 90 ? -13.531 -3.951 14.258 1.00 91.56 90 PHE A O 1
ATOM 759 N N . ARG A 1 91 ? -15.014 -5.470 15.008 1.00 92.62 91 ARG A N 1
ATOM 760 C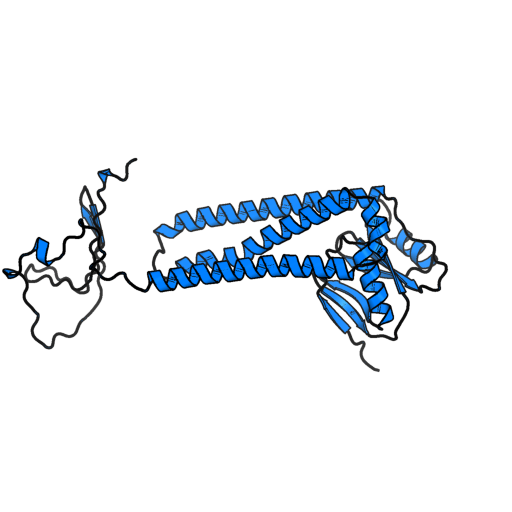 CA . ARG A 1 91 ? -16.177 -4.580 14.968 1.00 92.62 91 ARG A CA 1
ATOM 761 C C . ARG A 1 91 ? -17.061 -4.760 16.193 1.00 92.62 91 ARG A C 1
ATOM 763 O O . ARG A 1 91 ? -17.173 -5.865 16.710 1.00 92.62 91 ARG A O 1
ATOM 770 N N . ALA A 1 92 ? -17.744 -3.698 16.590 1.00 91.88 92 ALA A N 1
ATOM 771 C CA . ALA A 1 92 ? -18.780 -3.732 17.614 1.00 91.88 92 ALA A CA 1
ATOM 772 C C . ALA A 1 92 ? -19.964 -2.838 17.208 1.00 91.88 92 ALA A C 1
ATOM 774 O O . ALA A 1 92 ? -19.767 -1.854 16.482 1.00 91.88 92 ALA A O 1
ATOM 775 N N . PRO A 1 93 ? -21.204 -3.140 17.635 1.00 91.06 93 PRO A N 1
ATOM 776 C CA . PRO A 1 93 ? -22.329 -2.222 17.476 1.00 91.06 93 PRO A CA 1
ATOM 777 C C . PRO A 1 93 ? -22.026 -0.884 18.159 1.00 91.06 93 PRO A C 1
ATOM 779 O O . PRO A 1 93 ? -21.622 -0.862 19.315 1.00 91.06 93 PRO A O 1
ATOM 782 N N . ALA A 1 94 ? -22.271 0.241 17.486 1.00 84.69 94 ALA A N 1
ATOM 783 C CA . ALA A 1 94 ? -21.960 1.571 18.023 1.00 84.69 94 ALA A CA 1
ATOM 784 C C . ALA A 1 94 ? -22.719 1.913 19.319 1.00 84.69 94 ALA A C 1
ATOM 786 O O . ALA A 1 94 ? -22.308 2.790 20.070 1.00 84.69 94 ALA A O 1
ATOM 787 N N . GLN A 1 95 ? -23.843 1.235 19.556 1.00 75.81 95 GLN A N 1
ATOM 788 C CA . GLN A 1 95 ? -24.688 1.391 20.741 1.00 75.81 95 GLN A CA 1
ATOM 789 C C . GLN A 1 95 ? -24.224 0.533 21.921 1.00 75.81 95 GLN A C 1
ATOM 791 O O . GLN A 1 95 ? -24.642 0.775 23.052 1.00 75.81 95 GLN A O 1
ATOM 796 N N . ALA A 1 96 ? -23.390 -0.478 21.673 1.00 72.38 96 ALA A N 1
ATOM 797 C CA . ALA A 1 96 ? -22.819 -1.256 22.750 1.00 72.38 96 ALA A CA 1
ATOM 798 C C . ALA A 1 96 ? -21.813 -0.355 23.486 1.00 72.38 96 ALA A C 1
ATOM 800 O O . ALA A 1 96 ? -20.961 0.276 22.860 1.00 72.38 96 ALA A O 1
ATOM 801 N N . GLN A 1 97 ? -21.936 -0.250 24.814 1.00 61.59 97 GLN A N 1
ATOM 802 C CA . GLN A 1 97 ? -20.971 0.452 25.670 1.00 61.59 97 GLN A CA 1
ATOM 803 C C . GLN A 1 97 ? -19.691 -0.377 25.769 1.00 61.59 97 GLN A C 1
ATOM 805 O O . GLN A 1 97 ? -19.338 -0.913 26.818 1.00 61.59 97 GLN A O 1
ATOM 810 N N . VAL A 1 98 ? -19.028 -0.542 24.633 1.00 64.25 98 VAL A N 1
ATOM 811 C CA . VAL A 1 98 ? -17.840 -1.360 24.541 1.00 64.25 98 VAL A CA 1
ATOM 812 C C . VAL A 1 98 ? -16.642 -0.519 24.941 1.00 64.25 98 VAL A C 1
ATOM 814 O O . VAL A 1 98 ? -16.470 0.611 24.477 1.00 64.25 98 VAL A O 1
ATOM 817 N N . LYS A 1 99 ? -15.808 -1.067 25.827 1.00 63.91 99 LYS A N 1
ATOM 818 C CA . LYS A 1 99 ? -14.542 -0.443 26.205 1.00 63.91 99 LYS A CA 1
ATOM 819 C C . LYS A 1 99 ? -13.690 -0.265 24.949 1.00 63.91 99 LYS A C 1
ATOM 821 O O . LYS A 1 99 ? -13.515 -1.216 24.188 1.00 63.91 99 LYS A O 1
ATOM 826 N N . GLU A 1 100 ? -13.173 0.948 24.743 1.00 62.78 100 GLU A N 1
ATOM 827 C CA . GLU A 1 100 ? -12.313 1.247 23.599 1.00 62.78 100 GLU A CA 1
ATOM 828 C C . GLU A 1 100 ? -11.106 0.298 23.638 1.00 62.78 100 GLU A C 1
ATOM 830 O O . GLU A 1 100 ? -10.339 0.293 24.607 1.00 62.78 100 GLU A O 1
ATOM 835 N N . MET A 1 101 ? -10.985 -0.553 22.615 1.00 64.19 101 MET A N 1
ATOM 836 C CA . MET A 1 101 ? -9.759 -1.296 22.371 1.00 64.19 101 MET A CA 1
ATOM 837 C C . MET A 1 101 ? -8.726 -0.278 21.915 1.00 64.19 101 MET A C 1
ATOM 839 O O . MET A 1 101 ? -8.852 0.304 20.843 1.00 64.19 101 MET A O 1
ATOM 843 N N . HIS A 1 102 ? -7.763 0.001 22.780 1.00 59.72 102 HIS A N 1
ATOM 844 C CA . HIS A 1 102 ? -6.520 0.622 22.365 1.00 59.72 102 HIS A CA 1
ATOM 845 C C . HIS A 1 102 ? -5.407 -0.210 22.965 1.00 59.72 102 HIS A C 1
ATOM 847 O O . HIS A 1 102 ? -5.158 -0.149 24.174 1.00 59.72 102 HIS A O 1
ATOM 853 N N . THR A 1 103 ? -4.763 -1.012 22.122 1.00 59.06 103 THR A N 1
ATOM 854 C CA . THR A 1 103 ? -3.461 -1.596 22.450 1.00 59.06 103 THR A CA 1
ATOM 855 C C . THR A 1 103 ? -2.484 -0.487 22.849 1.00 59.06 103 THR A C 1
ATOM 857 O O . THR A 1 103 ? -2.594 0.659 22.402 1.00 59.06 103 THR A O 1
ATOM 860 N N . ASP A 1 104 ? -1.529 -0.825 23.718 1.00 64.81 104 ASP A N 1
ATOM 861 C CA . ASP A 1 104 ? -0.477 0.084 24.168 1.00 64.81 104 ASP A CA 1
ATOM 862 C C . ASP A 1 104 ? 0.130 0.852 22.969 1.00 64.81 104 ASP A C 1
ATOM 864 O O . ASP A 1 104 ? 0.576 0.226 21.995 1.00 64.81 104 ASP A O 1
ATOM 868 N N . PRO A 1 105 ? 0.189 2.200 23.019 1.00 68.12 105 PRO A N 1
ATOM 869 C CA . PRO A 1 105 ? 0.863 3.014 22.011 1.00 68.12 105 PRO A CA 1
ATOM 870 C C . PRO A 1 105 ? 2.267 2.515 21.626 1.00 68.12 105 PRO A C 1
ATOM 872 O O . PRO A 1 105 ? 2.710 2.766 20.502 1.00 68.12 105 PRO A O 1
ATOM 875 N N . GLY A 1 106 ? 2.971 1.820 22.526 1.00 71.81 106 GLY A N 1
ATOM 876 C CA . GLY A 1 106 ? 4.263 1.184 22.266 1.00 71.81 106 GLY A CA 1
ATOM 877 C C . GLY A 1 106 ? 4.219 0.127 21.158 1.00 71.81 106 GLY A C 1
ATOM 878 O O . GLY A 1 106 ? 4.997 0.219 20.207 1.00 71.81 106 GLY A O 1
ATOM 879 N N . ILE A 1 107 ? 3.271 -0.812 21.222 1.00 75.06 107 ILE A N 1
ATOM 880 C CA . ILE A 1 107 ? 3.113 -1.894 20.229 1.00 75.06 107 ILE A CA 1
ATOM 881 C C . ILE A 1 107 ? 2.768 -1.305 18.859 1.00 75.06 107 ILE A C 1
ATOM 883 O O . ILE A 1 107 ? 3.286 -1.728 17.822 1.00 75.06 107 ILE A O 1
ATOM 887 N N . TYR A 1 108 ? 1.944 -0.257 18.846 1.00 76.88 108 TYR A N 1
ATOM 888 C CA . TYR A 1 108 ? 1.616 0.444 17.613 1.00 76.88 108 TYR A CA 1
ATOM 889 C C . TYR A 1 108 ? 2.840 1.115 16.972 1.00 76.88 108 TYR A C 1
ATOM 891 O O . TYR A 1 108 ? 3.060 1.016 15.759 1.00 76.88 108 TYR A O 1
ATOM 899 N N . LEU A 1 109 ? 3.667 1.790 17.774 1.00 79.06 109 LEU A N 1
ATOM 900 C CA . LEU A 1 109 ? 4.897 2.413 17.286 1.00 79.06 109 LEU A CA 1
ATOM 901 C C . LEU A 1 109 ? 5.887 1.375 16.756 1.00 79.06 109 LEU A C 1
ATOM 903 O O . LEU A 1 109 ? 6.514 1.621 15.722 1.00 79.06 109 LEU A O 1
ATOM 907 N N . GLU A 1 110 ? 6.002 0.226 17.420 1.00 82.56 110 GLU A N 1
ATOM 908 C CA . GLU A 1 110 ? 6.831 -0.886 16.962 1.00 82.56 110 GLU A CA 1
ATOM 909 C C . GLU A 1 110 ? 6.360 -1.407 15.598 1.00 82.56 110 GLU A C 1
ATOM 911 O O . GLU A 1 110 ? 7.158 -1.464 14.658 1.00 82.56 110 GLU A O 1
ATOM 916 N N . PHE A 1 111 ? 5.057 -1.660 15.432 1.00 84.12 111 PHE A N 1
ATOM 917 C CA . PHE A 1 111 ? 4.474 -2.058 14.147 1.00 84.12 111 PHE A CA 1
ATOM 918 C C . PHE A 1 111 ? 4.796 -1.054 13.025 1.00 84.12 111 PHE A C 1
ATOM 920 O O . PHE A 1 111 ? 5.253 -1.436 11.940 1.00 84.12 111 PHE A O 1
ATOM 927 N N . LEU A 1 112 ? 4.624 0.251 13.273 1.00 83.94 112 LEU A N 1
ATOM 928 C CA . LEU A 1 112 ? 4.955 1.279 12.280 1.00 83.94 112 LEU A CA 1
ATOM 929 C C . LEU A 1 112 ? 6.455 1.301 11.944 1.00 83.94 112 LEU A C 1
ATOM 931 O O . LEU A 1 112 ? 6.824 1.515 10.783 1.00 83.94 112 LEU A O 1
ATOM 935 N N . GLN A 1 113 ? 7.330 1.075 12.929 1.00 85.56 113 GLN A N 1
ATOM 936 C CA . GLN A 1 113 ? 8.773 0.976 12.707 1.00 85.56 113 GLN A CA 1
ATOM 937 C C . GLN A 1 113 ? 9.143 -0.261 11.882 1.00 85.56 113 GLN A C 1
ATOM 939 O O . GLN A 1 113 ? 9.940 -0.142 10.944 1.00 85.56 113 GLN A O 1
ATOM 944 N N . GLU A 1 114 ? 8.569 -1.427 12.186 1.00 87.25 114 GLU A N 1
ATOM 945 C CA . GLU A 1 114 ? 8.749 -2.647 11.393 1.00 87.25 114 GLU A CA 1
ATOM 946 C C . GLU A 1 114 ? 8.302 -2.419 9.949 1.00 87.25 114 GLU A C 1
ATOM 948 O O . GLU A 1 114 ? 9.060 -2.692 9.010 1.00 87.25 114 GLU A O 1
ATOM 953 N N . ARG A 1 115 ? 7.127 -1.808 9.757 1.00 87.94 115 ARG A N 1
ATOM 954 C CA . ARG A 1 115 ? 6.610 -1.497 8.423 1.00 87.94 115 ARG A CA 1
ATOM 955 C C . ARG A 1 115 ? 7.514 -0.529 7.669 1.00 87.94 115 ARG A C 1
ATOM 957 O O . ARG A 1 115 ? 7.759 -0.724 6.478 1.00 87.94 115 ARG A O 1
ATOM 964 N N . LYS A 1 116 ? 8.057 0.485 8.346 1.00 88.50 116 LYS A N 1
ATOM 965 C CA . LYS A 1 116 ? 9.006 1.435 7.749 1.00 88.50 116 LYS A CA 1
ATOM 966 C C . LYS A 1 116 ? 10.281 0.730 7.285 1.00 88.50 116 LYS A C 1
ATOM 968 O O . LYS A 1 116 ? 10.734 0.973 6.166 1.00 88.50 116 LYS A O 1
ATOM 973 N N . LYS A 1 117 ? 10.839 -0.159 8.114 1.00 89.25 117 LYS A N 1
ATOM 974 C CA . LYS A 1 117 ? 12.014 -0.976 7.761 1.00 89.25 117 LYS A CA 1
ATOM 975 C C . LYS A 1 117 ? 11.712 -1.887 6.568 1.00 89.25 117 LYS A C 1
ATOM 977 O O . LYS A 1 117 ? 12.536 -1.977 5.660 1.00 89.25 117 LYS A O 1
ATOM 982 N N . ALA A 1 118 ? 10.541 -2.522 6.539 1.00 88.62 118 ALA A N 1
ATOM 983 C CA . ALA A 1 118 ? 10.117 -3.379 5.433 1.00 88.62 118 ALA A CA 1
ATOM 984 C C . ALA A 1 118 ? 9.970 -2.597 4.115 1.00 88.62 118 ALA A C 1
ATOM 986 O O . ALA A 1 118 ? 10.520 -3.012 3.094 1.00 88.62 118 ALA A O 1
ATOM 987 N N . LEU A 1 119 ? 9.315 -1.429 4.141 1.00 88.25 119 LEU A N 1
ATOM 988 C CA . LEU A 1 119 ? 9.198 -0.551 2.970 1.00 88.25 119 LEU A CA 1
ATOM 989 C C . LEU A 1 119 ? 10.573 -0.107 2.463 1.00 88.25 119 LEU A C 1
ATOM 991 O O . LEU A 1 119 ? 10.840 -0.204 1.267 1.00 88.25 119 LEU A O 1
ATOM 995 N N . PHE A 1 120 ? 11.476 0.294 3.360 1.00 88.69 120 PHE A N 1
ATOM 996 C CA . PHE A 1 120 ? 12.837 0.675 2.985 1.00 88.69 120 PHE A CA 1
ATOM 997 C C . PHE A 1 120 ? 13.595 -0.477 2.305 1.00 88.69 120 PHE A C 1
ATOM 999 O O . PHE A 1 120 ? 14.127 -0.298 1.211 1.00 88.69 120 PHE A O 1
ATOM 1006 N N . LYS A 1 121 ? 13.576 -1.679 2.901 1.00 89.75 121 LYS A N 1
ATOM 1007 C CA . LYS A 1 121 ? 14.215 -2.876 2.328 1.00 89.75 121 LYS A CA 1
ATOM 1008 C C . LYS A 1 121 ? 13.637 -3.241 0.959 1.00 89.75 121 LYS A C 1
ATOM 1010 O O . LYS A 1 121 ? 14.398 -3.491 0.031 1.00 89.75 121 LYS A O 1
ATOM 1015 N N . SER A 1 122 ? 12.309 -3.241 0.821 1.00 88.75 122 SER A N 1
ATOM 1016 C CA . SER A 1 122 ? 11.650 -3.551 -0.457 1.00 88.75 122 SER A CA 1
ATOM 1017 C C . SER A 1 122 ? 11.975 -2.522 -1.545 1.00 88.75 122 SER A C 1
ATOM 1019 O O . SER A 1 122 ? 12.247 -2.900 -2.679 1.00 88.75 122 SER A O 1
ATOM 1021 N N . THR A 1 123 ? 12.050 -1.235 -1.191 1.00 88.38 123 THR A N 1
ATOM 1022 C CA . THR A 1 123 ? 12.430 -0.164 -2.125 1.00 88.38 123 THR A CA 1
ATOM 1023 C C . THR A 1 123 ? 13.874 -0.324 -2.587 1.00 88.38 123 THR A C 1
ATOM 1025 O O . THR A 1 123 ? 14.144 -0.247 -3.782 1.00 88.38 123 THR A O 1
ATOM 1028 N N . LEU A 1 124 ? 14.798 -0.606 -1.660 1.00 90.94 124 LEU A N 1
ATOM 1029 C CA . LEU A 1 124 ? 16.203 -0.853 -1.985 1.00 90.94 124 LEU A CA 1
ATOM 1030 C C . LEU A 1 124 ? 16.361 -2.062 -2.917 1.00 90.94 124 LEU A C 1
ATOM 1032 O O . LEU A 1 124 ? 17.128 -2.000 -3.874 1.00 90.94 124 LEU A O 1
ATOM 1036 N N . LEU A 1 125 ? 15.604 -3.135 -2.669 1.00 90.62 125 LEU A N 1
ATOM 1037 C CA . LEU A 1 125 ? 15.606 -4.326 -3.516 1.00 90.62 125 LEU A CA 1
ATOM 1038 C C . LEU A 1 125 ? 15.097 -4.022 -4.934 1.00 90.62 125 LEU A C 1
ATOM 1040 O O . LEU A 1 125 ? 15.719 -4.454 -5.900 1.00 90.62 125 LEU A O 1
ATOM 1044 N N . ILE A 1 126 ? 14.012 -3.254 -5.070 1.00 88.38 126 ILE A N 1
ATOM 1045 C CA . ILE A 1 126 ? 13.480 -2.842 -6.381 1.00 88.38 126 ILE A CA 1
ATOM 1046 C C . ILE A 1 126 ? 14.506 -1.995 -7.141 1.00 88.38 126 ILE A C 1
ATOM 1048 O O . ILE A 1 126 ? 14.718 -2.224 -8.329 1.00 88.38 126 ILE A O 1
ATOM 1052 N N . ILE A 1 127 ? 15.176 -1.058 -6.462 1.00 88.56 127 ILE A N 1
ATOM 1053 C CA . ILE A 1 127 ? 16.236 -0.239 -7.065 1.00 88.56 127 ILE A CA 1
ATOM 1054 C C . ILE A 1 127 ? 17.400 -1.122 -7.524 1.00 88.56 127 ILE A C 1
ATOM 1056 O O . ILE A 1 127 ? 17.862 -0.973 -8.652 1.00 88.56 127 ILE A O 1
ATOM 1060 N N . LEU A 1 128 ? 17.843 -2.068 -6.689 1.00 91.69 128 LEU A N 1
ATOM 1061 C CA . LEU A 1 128 ? 18.921 -2.998 -7.028 1.00 91.69 128 LEU A CA 1
ATOM 1062 C C . LEU A 1 128 ? 18.569 -3.850 -8.255 1.00 91.69 128 LEU A C 1
ATOM 1064 O O . LEU A 1 128 ? 19.362 -3.929 -9.190 1.00 91.69 128 LEU A O 1
ATOM 1068 N N . ILE A 1 129 ? 17.372 -4.445 -8.279 1.00 89.50 129 ILE A N 1
ATOM 1069 C CA . ILE A 1 129 ? 16.882 -5.234 -9.420 1.00 89.50 129 ILE A CA 1
ATOM 1070 C C . ILE A 1 129 ? 16.792 -4.35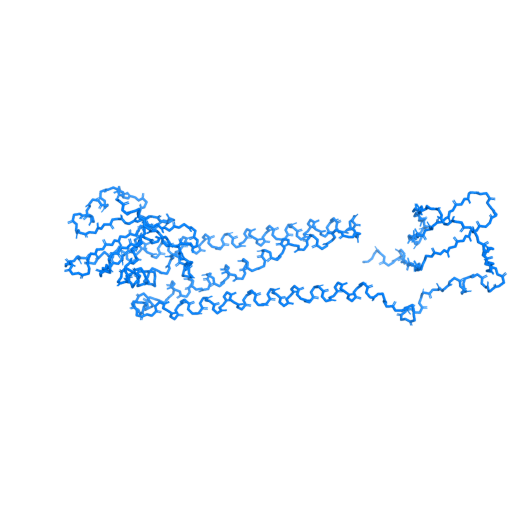8 -10.674 1.00 89.50 129 ILE A C 1
ATOM 1072 O O . ILE A 1 129 ? 17.219 -4.785 -11.745 1.00 89.50 129 ILE A O 1
ATOM 1076 N N . GLY A 1 130 ? 16.297 -3.123 -10.543 1.00 86.44 130 GLY A N 1
ATOM 1077 C CA . GLY A 1 130 ? 16.254 -2.154 -11.635 1.00 86.44 130 GLY A CA 1
ATOM 1078 C C . GLY A 1 130 ? 17.645 -1.856 -12.198 1.00 86.44 130 GLY A C 1
ATOM 1079 O O . GLY A 1 130 ? 17.830 -1.882 -13.411 1.00 86.44 130 GLY A O 1
ATOM 1080 N N . PHE A 1 131 ? 18.643 -1.655 -11.335 1.00 88.06 131 PHE A N 1
ATOM 1081 C CA . PHE A 1 131 ? 20.023 -1.387 -11.748 1.00 88.06 131 PHE A CA 1
ATOM 1082 C C . PHE A 1 131 ? 20.672 -2.590 -12.444 1.00 88.06 131 PHE A C 1
ATOM 1084 O O . PHE A 1 131 ? 21.312 -2.434 -13.484 1.00 88.06 131 PHE A O 1
ATOM 1091 N N . LEU A 1 132 ? 20.467 -3.798 -11.907 1.00 89.44 132 LEU A N 1
ATOM 1092 C CA . LEU A 1 132 ? 20.929 -5.042 -12.530 1.00 89.44 132 LEU A CA 1
ATOM 1093 C C . LEU A 1 132 ? 20.288 -5.249 -13.904 1.00 89.44 132 LEU A C 1
ATOM 1095 O O . LEU A 1 132 ? 20.968 -5.649 -14.848 1.00 89.44 132 LEU A O 1
ATOM 1099 N N . TYR A 1 133 ? 19.001 -4.930 -14.034 1.00 85.19 133 TYR A N 1
ATOM 1100 C CA . TYR A 1 133 ? 18.290 -5.006 -15.303 1.00 85.19 133 TYR A CA 1
ATOM 1101 C C . TYR A 1 133 ? 18.806 -3.974 -16.320 1.00 85.19 133 TYR A C 1
ATOM 1103 O O . TYR A 1 133 ? 19.019 -4.335 -17.475 1.00 85.19 133 TYR A O 1
ATOM 1111 N N . ILE A 1 134 ? 19.107 -2.737 -15.899 1.00 81.81 134 ILE A N 1
ATOM 1112 C CA . ILE A 1 134 ? 19.757 -1.724 -16.754 1.00 81.81 134 ILE A CA 1
ATOM 1113 C C . ILE A 1 134 ? 21.119 -2.222 -17.234 1.00 81.81 134 ILE A C 1
ATOM 1115 O O . ILE A 1 134 ? 21.390 -2.192 -18.432 1.00 81.81 134 ILE A O 1
ATOM 1119 N N . ALA A 1 135 ? 21.967 -2.716 -16.330 1.00 84.25 135 ALA A N 1
ATOM 1120 C CA . ALA A 1 135 ? 23.288 -3.229 -16.685 1.00 84.25 135 ALA A CA 1
ATOM 1121 C C . ALA A 1 135 ? 23.195 -4.401 -17.678 1.00 84.25 135 ALA A C 1
ATOM 1123 O O . ALA A 1 135 ? 23.918 -4.433 -18.676 1.00 84.25 135 ALA A O 1
ATOM 1124 N N . PHE A 1 136 ? 22.260 -5.328 -17.447 1.00 83.62 136 PHE A N 1
ATOM 1125 C CA . PHE A 1 136 ? 21.983 -6.436 -18.359 1.00 83.62 136 PHE A CA 1
ATOM 1126 C C . PHE A 1 136 ? 21.490 -5.951 -19.729 1.00 83.62 136 PHE A C 1
ATOM 1128 O O . PHE A 1 136 ? 21.979 -6.417 -20.761 1.00 83.62 136 PHE A O 1
ATOM 1135 N N . ALA A 1 137 ? 20.557 -4.995 -19.747 1.00 77.44 137 ALA A N 1
ATOM 1136 C CA . ALA A 1 137 ? 20.032 -4.411 -20.972 1.00 77.44 137 ALA A CA 1
ATOM 1137 C C . ALA A 1 137 ? 21.143 -3.716 -21.768 1.00 77.44 137 ALA A C 1
ATOM 1139 O O . ALA A 1 137 ? 21.284 -4.001 -22.950 1.00 77.44 137 ALA A O 1
ATOM 1140 N N . LEU A 1 138 ? 21.988 -2.898 -21.129 1.00 75.69 138 LEU A N 1
ATOM 1141 C CA . LEU A 1 138 ? 23.121 -2.221 -21.775 1.00 75.69 138 LEU A CA 1
ATOM 1142 C C . LEU A 1 138 ? 24.154 -3.210 -22.333 1.00 75.69 138 LEU A C 1
ATOM 1144 O O . LEU A 1 138 ? 24.621 -3.031 -23.456 1.00 75.69 138 LEU A O 1
ATOM 1148 N N . TYR A 1 139 ? 24.468 -4.282 -21.597 1.00 79.31 139 TYR A N 1
ATOM 1149 C CA . TYR A 1 139 ? 25.360 -5.343 -22.076 1.00 79.31 139 TYR A CA 1
ATOM 1150 C C . TYR A 1 139 ? 24.809 -6.042 -23.330 1.00 79.31 139 TYR A C 1
ATOM 1152 O O . TYR A 1 139 ? 25.552 -6.323 -24.272 1.00 79.31 139 TYR A O 1
ATOM 1160 N N . ARG A 1 140 ? 23.497 -6.306 -23.373 1.00 70.31 140 ARG A N 1
ATOM 1161 C CA . ARG A 1 140 ? 22.837 -6.971 -24.510 1.00 70.31 140 ARG A CA 1
ATOM 1162 C C . ARG A 1 140 ? 22.433 -6.028 -25.642 1.00 70.31 140 ARG A C 1
ATOM 1164 O O . ARG A 1 140 ? 22.225 -6.512 -26.753 1.00 70.31 140 ARG A O 1
ATOM 1171 N N . PHE A 1 141 ? 22.368 -4.719 -25.403 1.00 63.00 141 PHE A N 1
ATOM 1172 C CA . PHE A 1 141 ? 21.923 -3.714 -26.377 1.00 63.00 141 PHE A CA 1
ATOM 1173 C C . PHE A 1 141 ? 22.782 -3.706 -27.652 1.00 63.00 141 PHE A C 1
ATOM 1175 O O . PHE A 1 141 ? 22.257 -3.543 -28.747 1.00 63.00 141 PHE A O 1
ATOM 1182 N N . SER A 1 142 ? 24.082 -3.996 -27.524 1.00 59.56 142 SER A N 1
ATOM 1183 C CA . SER A 1 142 ? 25.017 -4.186 -28.648 1.00 59.56 142 SER A CA 1
ATOM 1184 C C . SER A 1 142 ? 24.608 -5.320 -29.610 1.00 59.56 142 SER A C 1
ATOM 1186 O O . SER A 1 142 ? 24.879 -5.254 -30.805 1.00 59.56 142 SER A O 1
ATOM 1188 N N . VAL A 1 143 ? 23.925 -6.357 -29.109 1.00 50.47 143 VAL A N 1
ATOM 1189 C CA . VAL A 1 143 ? 23.666 -7.609 -29.843 1.00 50.47 143 VAL A CA 1
ATOM 1190 C C . VAL A 1 143 ? 22.311 -7.599 -30.567 1.00 50.47 143 VAL A C 1
ATOM 1192 O O . VAL A 1 143 ? 22.128 -8.338 -31.526 1.00 50.47 143 VAL A O 1
ATOM 1195 N N . MET A 1 144 ? 21.354 -6.772 -30.131 1.00 47.62 144 MET A N 1
ATOM 1196 C CA . MET A 1 144 ? 19.941 -6.843 -30.550 1.00 47.62 144 MET A CA 1
ATOM 1197 C C . MET A 1 144 ? 19.381 -5.473 -30.972 1.00 47.62 144 MET A C 1
ATOM 1199 O O . MET A 1 144 ? 18.236 -5.135 -30.674 1.00 47.62 144 MET A O 1
ATOM 1203 N N . ALA A 1 145 ? 20.194 -4.662 -31.658 1.00 53.47 145 ALA A N 1
ATOM 1204 C CA . ALA A 1 145 ? 19.834 -3.308 -32.102 1.00 53.47 145 ALA A CA 1
ATOM 1205 C C . ALA A 1 145 ? 18.723 -3.258 -33.178 1.00 53.47 145 ALA A C 1
ATOM 1207 O O . ALA A 1 145 ? 18.275 -2.180 -33.562 1.00 53.47 145 ALA A O 1
ATOM 1208 N N . THR A 1 146 ? 18.236 -4.403 -33.650 1.00 55.62 146 THR A N 1
ATOM 1209 C CA . THR A 1 146 ? 17.181 -4.503 -34.657 1.00 55.62 146 THR A CA 1
ATOM 1210 C C . THR A 1 146 ? 15.867 -4.964 -34.019 1.00 55.62 146 THR A C 1
ATOM 1212 O O . THR A 1 146 ? 15.711 -6.095 -33.567 1.00 55.62 146 THR A O 1
ATOM 1215 N N . PHE A 1 147 ? 14.898 -4.047 -33.993 1.00 53.25 147 PHE A N 1
ATOM 1216 C CA . PHE A 1 147 ? 13.470 -4.233 -33.691 1.00 53.25 147 PHE A CA 1
ATOM 1217 C C . PHE A 1 147 ? 13.034 -4.586 -32.256 1.00 53.25 147 PHE A C 1
ATOM 1219 O O . PHE A 1 147 ? 11.990 -4.086 -31.848 1.00 53.25 147 PHE A O 1
ATOM 1226 N N . LEU A 1 148 ? 13.778 -5.356 -31.451 1.00 55.69 148 LEU A N 1
ATOM 1227 C CA . LEU A 1 148 ? 13.312 -5.761 -30.103 1.00 55.69 148 LEU A CA 1
ATOM 1228 C C . LEU A 1 148 ? 13.720 -4.824 -28.948 1.00 55.69 148 LEU A C 1
ATOM 1230 O O . LEU A 1 148 ? 13.274 -5.018 -27.817 1.00 55.69 148 LEU A O 1
ATOM 1234 N N . GLY A 1 149 ? 14.521 -3.788 -29.207 1.00 63.75 149 GLY A N 1
ATOM 1235 C CA . GLY A 1 149 ? 15.031 -2.875 -28.173 1.00 63.75 149 GLY A CA 1
ATOM 1236 C C . GLY A 1 149 ? 13.944 -2.193 -27.329 1.00 63.75 149 GLY A C 1
ATOM 1237 O O . GLY A 1 149 ? 14.142 -1.982 -26.137 1.00 63.75 149 GLY A O 1
ATOM 1238 N N . PHE A 1 150 ? 12.765 -1.916 -27.896 1.00 64.62 150 PHE A N 1
ATOM 1239 C CA . PHE A 1 150 ? 11.653 -1.308 -27.152 1.00 64.62 150 PHE A CA 1
ATOM 1240 C C . PHE A 1 150 ? 11.067 -2.246 -26.083 1.00 64.62 150 PHE A C 1
ATOM 1242 O O . PHE A 1 150 ? 10.639 -1.779 -25.028 1.00 64.62 150 PHE A O 1
ATOM 1249 N N . LEU A 1 151 ? 11.093 -3.568 -26.307 1.00 68.44 151 LEU A N 1
ATOM 1250 C CA . LEU A 1 151 ? 10.613 -4.550 -25.329 1.00 68.44 151 LEU A CA 1
ATOM 1251 C C . LEU A 1 151 ? 11.477 -4.552 -24.068 1.00 68.44 151 LEU A C 1
ATOM 1253 O O . LEU A 1 151 ? 10.960 -4.804 -22.983 1.00 68.44 151 LEU A O 1
ATOM 1257 N N . PHE A 1 152 ? 12.760 -4.188 -24.180 1.00 70.75 152 PHE A N 1
ATOM 1258 C CA . PHE A 1 152 ? 13.614 -4.004 -23.009 1.00 70.75 152 PHE A CA 1
ATOM 1259 C C . PHE A 1 152 ? 13.171 -2.827 -22.141 1.00 70.75 152 PHE A C 1
ATOM 1261 O O . PHE A 1 152 ? 13.483 -2.820 -20.949 1.00 70.75 152 PHE A O 1
ATOM 1268 N N . PHE A 1 153 ? 12.422 -1.865 -22.691 1.00 72.19 153 PHE A N 1
ATOM 1269 C CA . PHE A 1 153 ? 11.922 -0.738 -21.915 1.00 72.19 153 PHE A CA 1
ATOM 1270 C C . PHE A 1 153 ? 10.572 -0.995 -21.234 1.00 72.19 153 PHE A C 1
ATOM 1272 O O . PHE A 1 153 ? 10.240 -0.320 -20.261 1.00 72.19 153 PHE A O 1
ATOM 1279 N N . VAL A 1 154 ? 9.825 -2.011 -21.679 1.00 76.69 154 VAL A N 1
ATOM 1280 C CA . VAL A 1 154 ? 8.504 -2.361 -21.131 1.00 76.69 154 VAL A CA 1
ATOM 1281 C C . VAL A 1 154 ? 8.545 -2.639 -19.622 1.00 76.69 154 VAL A C 1
ATOM 1283 O O . VAL A 1 154 ? 7.688 -2.114 -18.913 1.00 76.69 154 VAL A O 1
ATOM 1286 N N . PRO A 1 155 ? 9.534 -3.369 -19.068 1.00 80.00 155 PRO A N 1
ATOM 1287 C CA . PRO A 1 155 ? 9.618 -3.553 -17.621 1.00 80.00 155 PRO A CA 1
ATOM 1288 C C . PRO A 1 155 ? 9.777 -2.246 -16.830 1.00 80.00 155 PRO A C 1
ATOM 1290 O O . PRO A 1 155 ? 9.272 -2.164 -15.712 1.00 80.00 155 PRO A O 1
ATOM 1293 N N . TYR A 1 156 ? 10.403 -1.200 -17.389 1.00 77.19 156 TYR A N 1
ATOM 1294 C CA . TYR A 1 156 ? 10.554 0.081 -16.682 1.00 77.19 156 TYR A CA 1
ATOM 1295 C C . TYR A 1 156 ? 9.224 0.795 -16.462 1.00 77.19 156 TYR A C 1
ATOM 1297 O O . TYR A 1 156 ? 9.064 1.422 -15.417 1.00 77.19 156 TYR A O 1
ATOM 1305 N N . ILE A 1 157 ? 8.261 0.615 -17.372 1.00 78.06 157 ILE A N 1
ATOM 1306 C CA . ILE A 1 157 ? 6.895 1.149 -17.238 1.00 78.06 157 ILE A CA 1
ATOM 1307 C C . ILE A 1 157 ? 6.240 0.637 -15.955 1.00 78.06 157 ILE A C 1
ATOM 1309 O O . ILE A 1 157 ? 5.487 1.339 -15.285 1.00 78.06 157 ILE A O 1
ATOM 1313 N N . PHE A 1 158 ? 6.538 -0.608 -15.582 1.00 79.00 158 PHE A N 1
ATOM 1314 C CA . PHE A 1 158 ? 6.016 -1.198 -14.359 1.00 79.00 158 PHE A CA 1
ATOM 1315 C C . PHE A 1 158 ? 6.886 -0.863 -13.143 1.00 79.00 158 PHE A C 1
ATOM 1317 O O . PHE A 1 158 ? 6.358 -0.748 -12.042 1.00 79.00 158 PHE A O 1
ATOM 1324 N N . ILE A 1 159 ? 8.199 -0.681 -13.292 1.00 81.06 159 ILE A N 1
ATOM 1325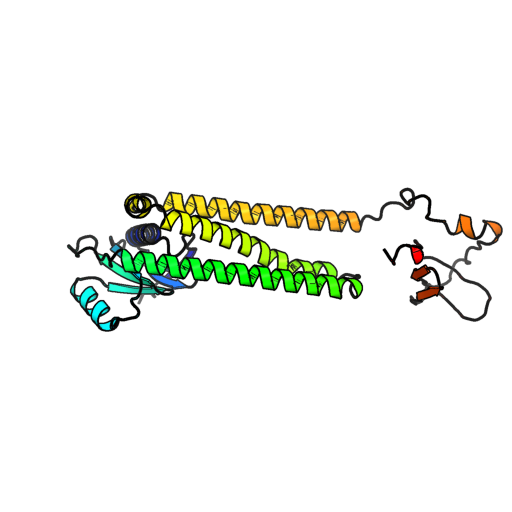 C CA . ILE A 1 159 ? 9.106 -0.451 -12.155 1.00 81.06 159 ILE A CA 1
ATOM 1326 C C . ILE A 1 159 ? 9.016 0.991 -11.627 1.00 81.06 159 ILE A C 1
ATOM 1328 O O . ILE A 1 159 ? 8.901 1.185 -10.413 1.00 81.06 159 ILE A O 1
ATOM 1332 N N . TRP A 1 160 ? 9.033 2.004 -12.499 1.00 80.69 160 TRP A N 1
ATOM 1333 C CA . TRP A 1 160 ? 9.132 3.410 -12.083 1.00 80.69 160 TRP A CA 1
ATOM 1334 C C . TRP A 1 160 ? 7.953 3.897 -11.230 1.00 80.69 160 TRP A C 1
ATOM 1336 O O . TRP A 1 160 ? 8.204 4.406 -10.129 1.00 80.69 160 TRP A O 1
ATOM 1346 N N . PRO A 1 161 ? 6.680 3.681 -11.616 1.00 84.94 161 PRO A N 1
ATOM 1347 C CA . PRO A 1 161 ? 5.545 4.071 -10.780 1.00 84.94 161 PRO A CA 1
ATOM 1348 C C . PRO A 1 161 ? 5.578 3.401 -9.401 1.00 84.94 161 PRO A C 1
ATOM 1350 O O . PRO A 1 161 ? 5.235 4.020 -8.391 1.00 84.94 161 PRO A O 1
ATOM 1353 N N . ASN A 1 162 ? 6.046 2.151 -9.323 1.00 83.75 162 ASN A N 1
ATOM 1354 C CA . ASN A 1 162 ? 6.177 1.429 -8.057 1.00 83.75 162 ASN A CA 1
ATOM 1355 C C . ASN A 1 162 ? 7.232 2.062 -7.131 1.00 83.75 162 ASN A C 1
ATOM 1357 O O . ASN A 1 162 ? 6.996 2.181 -5.929 1.00 83.75 162 ASN A O 1
ATOM 1361 N N . ILE A 1 163 ? 8.350 2.558 -7.671 1.00 86.06 163 ILE A N 1
ATOM 1362 C CA . ILE A 1 163 ? 9.354 3.290 -6.879 1.00 86.06 163 ILE A CA 1
ATOM 1363 C C . ILE A 1 163 ? 8.757 4.588 -6.319 1.00 86.06 163 ILE A C 1
ATOM 1365 O O . ILE A 1 163 ? 8.838 4.831 -5.113 1.00 86.06 163 ILE A O 1
ATOM 1369 N N . PHE A 1 164 ? 8.106 5.405 -7.155 1.00 86.56 164 PHE A N 1
ATOM 1370 C CA . PHE A 1 164 ? 7.523 6.676 -6.706 1.00 86.56 164 PHE A CA 1
ATOM 1371 C C . PHE A 1 164 ? 6.385 6.482 -5.701 1.00 86.56 164 PHE A C 1
ATOM 1373 O O . PHE A 1 164 ? 6.296 7.218 -4.716 1.00 86.56 164 PHE A O 1
ATOM 1380 N N . THR A 1 165 ? 5.534 5.472 -5.902 1.00 86.12 165 THR A N 1
ATOM 1381 C CA . THR A 1 165 ? 4.490 5.131 -4.924 1.00 86.12 165 THR A CA 1
ATOM 1382 C C . THR A 1 165 ? 5.085 4.659 -3.598 1.00 86.12 165 THR A C 1
ATOM 1384 O O . THR A 1 165 ? 4.599 5.087 -2.551 1.00 86.12 165 THR A O 1
ATOM 1387 N N . SER A 1 166 ? 6.170 3.877 -3.620 1.00 85.94 166 SER A N 1
ATOM 1388 C CA . SER A 1 166 ? 6.875 3.454 -2.405 1.00 85.94 166 SER A CA 1
ATOM 1389 C C . SER A 1 166 ? 7.504 4.631 -1.654 1.00 85.94 166 SER A C 1
ATOM 1391 O O . SER A 1 166 ? 7.368 4.738 -0.435 1.00 85.94 166 SER A O 1
ATOM 1393 N N . LEU A 1 167 ? 8.129 5.573 -2.370 1.00 86.75 167 LEU A N 1
ATOM 1394 C CA . LEU A 1 167 ? 8.672 6.801 -1.776 1.00 86.75 167 LEU A CA 1
ATOM 1395 C C . LEU A 1 167 ? 7.572 7.662 -1.145 1.00 86.75 167 LEU A C 1
ATOM 1397 O O . LEU A 1 167 ? 7.740 8.158 -0.029 1.00 86.75 167 LEU A O 1
ATOM 1401 N N . ALA A 1 168 ? 6.430 7.803 -1.824 1.00 86.94 168 ALA A N 1
ATOM 1402 C CA . ALA A 1 168 ? 5.273 8.497 -1.273 1.00 86.94 168 ALA A CA 1
ATOM 1403 C C . ALA A 1 168 ? 4.751 7.793 -0.009 1.00 86.94 168 ALA A C 1
ATOM 1405 O O . ALA A 1 168 ? 4.517 8.453 1.005 1.00 86.94 168 ALA A O 1
ATOM 1406 N N . ASP A 1 169 ? 4.618 6.464 -0.029 1.00 86.88 169 ASP A N 1
ATOM 1407 C CA . ASP A 1 169 ? 4.203 5.677 1.135 1.00 86.88 169 ASP A CA 1
ATOM 1408 C C . ASP A 1 169 ? 5.188 5.794 2.301 1.00 86.88 169 ASP A C 1
ATOM 1410 O O . ASP A 1 169 ? 4.756 5.945 3.445 1.00 86.88 169 ASP A O 1
ATOM 1414 N N . TYR A 1 170 ? 6.495 5.810 2.031 1.00 88.25 170 TYR A N 1
ATOM 1415 C CA . TYR A 1 170 ? 7.520 6.049 3.043 1.00 88.25 170 TYR A CA 1
ATOM 1416 C C . TYR A 1 170 ? 7.408 7.453 3.646 1.00 88.25 170 TYR A C 1
ATOM 1418 O O . TYR A 1 170 ? 7.439 7.595 4.871 1.00 88.25 170 TYR A O 1
ATOM 1426 N N . TYR A 1 171 ? 7.239 8.490 2.816 1.00 87.06 171 TYR A N 1
ATOM 1427 C CA . TYR A 1 171 ? 7.034 9.864 3.282 1.00 87.06 171 TYR A CA 1
ATOM 1428 C C . TYR A 1 171 ? 5.804 9.960 4.187 1.00 87.06 171 TYR A C 1
ATOM 1430 O O . TYR A 1 171 ? 5.885 10.516 5.287 1.00 87.06 171 TYR A O 1
ATOM 1438 N N . TYR A 1 172 ? 4.676 9.390 3.756 1.00 83.38 172 TYR A N 1
ATOM 1439 C CA . TYR A 1 172 ? 3.458 9.421 4.550 1.00 83.38 172 TYR A CA 1
ATOM 1440 C C . TYR A 1 172 ? 3.603 8.648 5.855 1.00 83.38 172 TYR A C 1
ATOM 1442 O O . TYR A 1 172 ? 3.220 9.177 6.894 1.00 83.38 172 TYR A O 1
ATOM 1450 N N . LEU A 1 173 ? 4.185 7.448 5.827 1.00 85.12 173 LEU A N 1
ATOM 1451 C CA . LEU A 1 173 ? 4.417 6.654 7.030 1.00 85.12 173 LEU A CA 1
ATOM 1452 C C . LEU A 1 173 ? 5.367 7.373 7.996 1.00 85.12 173 LEU A C 1
ATOM 1454 O O . LEU A 1 173 ? 5.128 7.395 9.200 1.00 85.12 173 LEU A O 1
ATOM 1458 N N . HIS A 1 174 ? 6.420 8.017 7.488 1.00 84.00 174 HIS A N 1
ATOM 1459 C CA . HIS A 1 174 ? 7.337 8.796 8.316 1.00 84.00 174 HIS A CA 1
ATOM 1460 C C . HIS A 1 174 ? 6.651 10.014 8.950 1.00 84.00 174 HIS A C 1
ATOM 1462 O O . HIS A 1 174 ? 6.821 10.266 10.145 1.00 84.00 174 HIS A O 1
ATOM 1468 N N . ARG A 1 175 ? 5.849 10.746 8.168 1.00 81.94 175 ARG A N 1
ATOM 1469 C CA . ARG A 1 175 ? 5.045 11.873 8.657 1.00 81.94 175 ARG A CA 1
ATOM 1470 C C . ARG A 1 175 ? 4.024 11.419 9.699 1.00 81.94 175 ARG A C 1
ATOM 1472 O O . ARG A 1 175 ? 3.848 12.102 10.705 1.00 81.94 175 ARG A O 1
ATOM 1479 N N . TYR A 1 176 ? 3.389 10.275 9.464 1.00 76.38 176 TYR A N 1
ATOM 1480 C CA . TYR A 1 176 ? 2.432 9.654 10.372 1.00 76.38 176 TYR A CA 1
ATOM 1481 C C . TYR A 1 176 ? 3.101 9.275 11.699 1.00 76.38 176 TYR A C 1
ATOM 1483 O O . TYR A 1 176 ? 2.627 9.665 12.760 1.00 76.38 176 TYR A O 1
ATOM 1491 N N . TYR A 1 177 ? 4.260 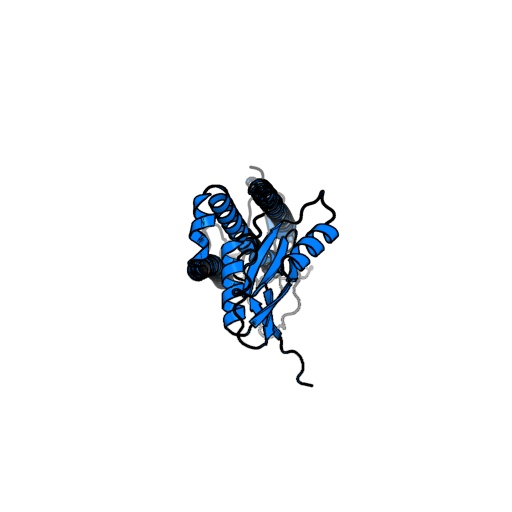8.612 11.640 1.00 75.75 177 TYR A N 1
ATOM 1492 C CA . TYR A 1 177 ? 5.059 8.242 12.811 1.00 75.75 177 TYR A CA 1
ATOM 1493 C C . TYR A 1 177 ? 5.489 9.457 13.652 1.00 75.75 177 TYR A C 1
ATOM 1495 O O . TYR A 1 177 ? 5.462 9.408 14.880 1.00 75.75 177 TYR A O 1
ATOM 1503 N N . LYS A 1 178 ? 5.897 10.558 13.006 1.00 76.81 178 LYS A N 1
ATOM 1504 C CA . LYS A 1 178 ? 6.417 11.747 13.704 1.00 76.81 178 LYS A CA 1
ATOM 1505 C C . LYS A 1 178 ? 5.316 12.569 14.384 1.00 76.81 178 LYS A C 1
ATOM 1507 O O . LYS A 1 178 ? 5.548 13.147 15.444 1.00 76.81 178 LYS A O 1
ATOM 1512 N N . ASN A 1 179 ? 4.123 12.627 13.800 1.00 70.69 179 ASN A N 1
ATOM 1513 C CA . ASN A 1 179 ? 3.050 13.486 14.291 1.00 70.69 179 ASN A CA 1
ATOM 1514 C C . ASN A 1 179 ? 2.061 12.702 15.167 1.00 70.69 179 ASN A C 1
ATOM 1516 O O . ASN A 1 179 ? 1.001 12.298 14.697 1.00 70.69 179 ASN A O 1
ATOM 1520 N N . LYS A 1 180 ? 2.347 12.581 16.473 1.00 58.94 180 LYS A N 1
ATOM 1521 C CA . LYS A 1 180 ? 1.424 11.968 17.456 1.00 58.94 180 LYS A CA 1
ATOM 1522 C C . LYS A 1 180 ? 0.020 12.602 17.462 1.00 58.94 180 LYS A C 1
ATOM 1524 O O . LYS A 1 180 ? -0.962 11.919 17.717 1.00 58.94 180 LYS A O 1
ATOM 1529 N N . GLN A 1 181 ? -0.097 13.892 17.131 1.00 52.28 181 GLN A N 1
ATOM 1530 C CA . GLN A 1 181 ? -1.390 14.585 17.022 1.00 52.28 181 GLN A CA 1
ATOM 1531 C C . GLN A 1 181 ? -2.259 14.094 15.852 1.00 52.28 181 GLN A C 1
ATOM 1533 O O . GLN A 1 181 ? -3.482 14.151 15.957 1.00 52.28 181 GLN A O 1
ATOM 1538 N N . LEU A 1 182 ? -1.665 13.557 14.775 1.00 50.06 182 LEU A N 1
ATOM 1539 C CA . LEU A 1 182 ? -2.430 13.004 13.653 1.00 50.06 182 LEU A CA 1
ATOM 1540 C C . LEU A 1 182 ? -3.287 11.813 14.107 1.00 50.06 182 LEU A C 1
ATOM 1542 O O . LEU A 1 182 ? -4.422 11.708 13.672 1.00 50.06 182 LEU A O 1
ATOM 1546 N N . GLN A 1 183 ? -2.829 10.990 15.055 1.00 52.41 183 GLN A N 1
ATOM 1547 C CA . GLN A 1 183 ? -3.618 9.861 15.579 1.00 52.41 183 GLN A CA 1
ATOM 1548 C C . GLN A 1 183 ? -4.966 10.310 16.176 1.00 52.41 183 GLN A C 1
ATOM 1550 O O . GLN A 1 183 ? -5.983 9.662 15.952 1.00 52.41 183 GLN A O 1
ATOM 1555 N N . LYS A 1 184 ? -4.999 11.460 16.869 1.00 50.22 184 LYS A N 1
ATOM 1556 C CA . LYS A 1 184 ? -6.234 12.053 17.420 1.00 50.22 184 LYS A CA 1
ATOM 1557 C C . LYS A 1 184 ? -7.069 12.798 16.375 1.00 50.22 184 LYS A C 1
ATOM 1559 O O . LYS A 1 184 ? -8.291 12.785 16.449 1.00 50.22 184 LYS A O 1
ATOM 1564 N N . GLN A 1 185 ? -6.420 13.462 15.420 1.00 42.62 185 GLN A N 1
ATOM 1565 C CA . GLN A 1 185 ? -7.072 14.333 14.435 1.00 42.62 185 GLN A CA 1
ATOM 1566 C C . GLN A 1 185 ? -7.658 13.566 13.232 1.00 42.62 185 GLN A C 1
ATOM 1568 O O . GLN A 1 185 ? -8.423 14.130 12.461 1.00 42.62 185 GLN A O 1
ATOM 1573 N N . ILE A 1 186 ? -7.294 12.293 13.052 1.00 50.81 186 ILE A N 1
ATOM 1574 C CA . ILE A 1 186 ? -7.651 11.485 11.877 1.00 50.81 186 ILE A CA 1
ATOM 1575 C C . ILE A 1 186 ? -9.043 10.834 11.966 1.00 50.81 186 ILE A C 1
ATOM 1577 O O . ILE A 1 186 ? -9.605 10.508 10.919 1.00 50.81 186 ILE A O 1
ATOM 1581 N N . LYS A 1 187 ? -9.662 10.729 13.156 1.00 53.47 187 LYS A N 1
ATOM 1582 C CA . LYS A 1 187 ? -11.054 10.239 13.291 1.00 53.47 187 LYS A CA 1
ATOM 1583 C C . LYS A 1 187 ? -12.065 11.043 12.441 1.00 53.47 187 LYS A C 1
ATOM 1585 O O . LYS A 1 187 ? -13.167 10.556 12.224 1.00 53.47 187 LYS A O 1
ATOM 1590 N N . THR A 1 188 ? -11.722 12.240 11.943 1.00 56.44 188 THR A N 1
ATOM 1591 C CA . THR A 1 188 ? -12.689 13.189 11.363 1.00 56.44 188 THR A CA 1
ATOM 1592 C C . THR A 1 188 ? -12.678 13.392 9.837 1.00 56.44 188 THR A C 1
ATOM 1594 O O . THR A 1 188 ? -13.674 13.915 9.350 1.00 56.44 188 THR A O 1
ATOM 1597 N N . ASP A 1 189 ? -11.672 12.982 9.040 1.00 75.88 189 ASP A N 1
ATOM 1598 C CA . ASP A 1 189 ? -11.753 13.162 7.562 1.00 75.88 189 ASP A CA 1
ATOM 1599 C C . ASP A 1 189 ? -10.909 12.174 6.718 1.00 75.88 189 ASP A C 1
ATOM 1601 O O . ASP A 1 189 ? -9.926 12.529 6.051 1.00 75.88 189 ASP A O 1
ATOM 1605 N N . TYR A 1 190 ? -11.312 10.898 6.691 1.00 84.00 190 TYR A N 1
ATOM 1606 C CA . TYR A 1 190 ? -10.682 9.894 5.819 1.00 84.00 190 TYR A CA 1
ATOM 1607 C C . TYR A 1 190 ? -10.877 10.203 4.317 1.00 84.00 190 TYR A C 1
ATOM 1609 O O . TYR A 1 190 ? -10.071 9.777 3.480 1.00 84.00 190 TYR A O 1
ATOM 1617 N N . LEU A 1 191 ? -11.909 10.975 3.945 1.00 86.75 191 LEU A N 1
ATOM 1618 C CA . LEU A 1 191 ? -12.173 11.370 2.559 1.00 86.75 191 LEU A CA 1
ATOM 1619 C C . LEU A 1 191 ? -11.078 12.299 2.030 1.00 86.75 191 LEU A C 1
ATOM 1621 O O . LEU A 1 191 ? -10.632 12.136 0.886 1.00 86.75 191 LEU A O 1
ATOM 1625 N N . GLN A 1 192 ? -10.587 13.232 2.850 1.00 86.44 192 GLN A N 1
ATOM 1626 C CA . GLN A 1 192 ? -9.449 14.077 2.491 1.00 86.44 192 GLN A CA 1
ATOM 1627 C C . GLN A 1 192 ? -8.170 13.251 2.297 1.00 86.44 192 GLN A C 1
ATOM 1629 O O . GLN A 1 192 ? -7.422 13.493 1.342 1.00 86.44 192 GLN A O 1
ATOM 1634 N N . ALA A 1 193 ? -7.929 12.247 3.147 1.00 85.00 193 ALA A N 1
ATOM 1635 C CA . ALA A 1 193 ? -6.793 11.336 2.996 1.00 85.00 193 ALA A CA 1
ATOM 1636 C C . ALA A 1 193 ? -6.878 10.532 1.684 1.00 85.00 193 ALA A C 1
ATOM 1638 O O . ALA A 1 193 ? -5.899 10.462 0.931 1.00 85.00 193 ALA A O 1
ATOM 1639 N N . ILE A 1 194 ? -8.064 10.008 1.350 1.00 88.69 194 ILE A N 1
ATOM 1640 C CA . ILE A 1 194 ? -8.322 9.346 0.063 1.00 88.69 194 ILE A CA 1
ATOM 1641 C C . ILE A 1 194 ? -8.078 10.310 -1.103 1.00 88.69 194 ILE A C 1
ATOM 1643 O O . ILE A 1 194 ? -7.417 9.933 -2.072 1.00 88.69 194 ILE A O 1
ATOM 1647 N N . ARG A 1 195 ? -8.575 11.552 -1.027 1.00 90.38 195 ARG A N 1
ATOM 1648 C CA . ARG A 1 195 ? -8.418 12.559 -2.090 1.00 90.38 195 ARG A CA 1
ATOM 1649 C C . ARG A 1 195 ? -6.946 12.866 -2.362 1.00 90.38 195 ARG A C 1
ATOM 1651 O O . ARG A 1 195 ? -6.531 12.837 -3.517 1.00 90.38 195 ARG A O 1
ATOM 1658 N N . LYS A 1 196 ? -6.147 13.075 -1.310 1.00 87.75 196 LYS A N 1
ATOM 1659 C CA . LYS A 1 196 ? -4.694 13.304 -1.414 1.00 87.75 196 LYS A CA 1
ATOM 1660 C C . LYS A 1 196 ? -3.983 12.122 -2.077 1.00 87.75 196 LYS A C 1
ATOM 1662 O O . LYS A 1 196 ? -3.189 12.321 -2.993 1.00 87.75 196 LYS A O 1
ATOM 1667 N N . ARG A 1 197 ? -4.312 10.887 -1.681 1.00 87.81 197 ARG A N 1
ATOM 1668 C CA . ARG A 1 197 ? -3.724 9.682 -2.291 1.00 87.81 197 ARG A CA 1
ATOM 1669 C C . ARG A 1 197 ? -4.121 9.490 -3.748 1.00 87.81 197 ARG A C 1
ATOM 1671 O O . ARG A 1 197 ? -3.268 9.125 -4.553 1.00 87.81 197 ARG A O 1
ATOM 1678 N N . LYS A 1 198 ? -5.389 9.732 -4.090 1.00 90.50 198 LYS A N 1
ATOM 1679 C CA . LYS A 1 198 ? -5.864 9.705 -5.480 1.00 90.50 198 LYS A CA 1
ATOM 1680 C C . LYS A 1 198 ? -5.115 10.720 -6.331 1.00 90.50 198 LYS A C 1
ATOM 1682 O O . LYS A 1 198 ? -4.662 10.357 -7.408 1.00 90.50 198 LYS A O 1
ATOM 1687 N N . PHE A 1 199 ? -4.948 11.940 -5.823 1.00 91.31 199 PHE A N 1
ATOM 1688 C CA . PHE A 1 199 ? -4.211 12.991 -6.514 1.00 91.31 199 PHE A CA 1
ATOM 1689 C C . PHE A 1 199 ? -2.764 12.568 -6.784 1.00 91.31 199 PHE A C 1
ATOM 1691 O O . PHE A 1 199 ? -2.366 12.522 -7.936 1.00 91.31 199 PHE A O 1
ATOM 1698 N N . ILE A 1 200 ? -2.019 12.135 -5.760 1.00 88.56 200 ILE A N 1
ATOM 1699 C CA . ILE A 1 200 ? -0.613 11.722 -5.923 1.00 88.56 200 ILE A CA 1
ATOM 1700 C C . ILE A 1 200 ? -0.469 10.535 -6.873 1.00 88.56 200 ILE A C 1
ATOM 1702 O O . ILE A 1 200 ? 0.361 10.578 -7.776 1.00 88.56 200 ILE A O 1
ATOM 1706 N N . LYS A 1 201 ? -1.278 9.479 -6.699 1.00 87.75 201 LYS A N 1
ATOM 1707 C CA . LYS A 1 201 ? -1.242 8.326 -7.611 1.00 87.75 201 LYS A CA 1
ATOM 1708 C C . LYS A 1 201 ? -1.586 8.756 -9.039 1.00 87.75 201 LYS A C 1
ATOM 1710 O O . LYS A 1 201 ? -0.911 8.328 -9.964 1.00 87.75 201 LYS A O 1
ATOM 1715 N N . GLY A 1 202 ? -2.585 9.622 -9.208 1.00 90.69 202 GLY A N 1
ATOM 1716 C CA . GLY A 1 202 ? -2.954 10.194 -10.500 1.00 90.69 202 GLY A CA 1
ATOM 1717 C C . GLY A 1 202 ? -1.815 10.988 -11.137 1.00 90.69 202 GLY A C 1
ATOM 1718 O O . GLY A 1 202 ? -1.536 10.790 -12.311 1.00 90.69 202 GLY A O 1
ATOM 1719 N N . THR A 1 203 ? -1.107 11.818 -10.366 1.00 91.25 203 THR A N 1
ATOM 1720 C CA . THR A 1 203 ? 0.064 12.565 -10.843 1.00 91.25 203 THR A CA 1
ATOM 1721 C C . THR A 1 203 ? 1.198 11.633 -11.266 1.00 91.25 203 THR A C 1
ATOM 1723 O O . THR A 1 203 ? 1.766 11.842 -12.330 1.00 91.25 203 THR A O 1
ATOM 1726 N N . ILE A 1 204 ? 1.500 10.585 -10.487 1.00 90.44 204 ILE A N 1
ATOM 1727 C CA . ILE A 1 204 ? 2.527 9.590 -10.848 1.00 90.44 204 ILE A CA 1
ATOM 1728 C C . ILE A 1 204 ? 2.172 8.917 -12.180 1.00 90.44 204 ILE A C 1
ATOM 1730 O O . ILE A 1 204 ? 3.001 8.880 -13.084 1.00 90.44 204 ILE A O 1
ATOM 1734 N N . TRP A 1 205 ? 0.932 8.443 -12.332 1.00 89.62 205 TRP A N 1
ATOM 1735 C CA . TRP A 1 205 ? 0.476 7.822 -13.579 1.00 89.62 205 TRP A CA 1
ATOM 1736 C C . TRP A 1 205 ? 0.452 8.798 -14.758 1.00 89.62 205 TRP A C 1
ATOM 1738 O O . TRP A 1 205 ? 0.797 8.412 -15.869 1.00 89.62 205 TRP A O 1
ATOM 1748 N N . LEU A 1 206 ? 0.078 10.060 -14.536 1.00 92.81 206 LEU A N 1
ATOM 1749 C CA . LEU A 1 206 ? 0.096 11.085 -15.579 1.00 92.81 206 LEU A CA 1
ATOM 1750 C C . LEU A 1 206 ? 1.521 11.352 -16.077 1.00 92.81 206 LEU A C 1
ATOM 1752 O O . LEU A 1 206 ? 1.736 11.415 -17.283 1.00 92.81 206 LEU A O 1
ATOM 1756 N N . LEU A 1 207 ? 2.489 11.484 -15.165 1.00 90.75 207 LEU A N 1
ATOM 1757 C CA . LEU A 1 207 ? 3.898 11.664 -15.521 1.00 90.75 207 LEU A CA 1
ATOM 1758 C C . LEU A 1 207 ? 4.443 10.455 -16.292 1.00 90.75 207 LEU A C 1
ATOM 1760 O O . LEU A 1 207 ? 5.154 10.640 -17.276 1.00 90.75 207 LEU A O 1
ATOM 1764 N N . GLU A 1 208 ? 4.055 9.239 -15.900 1.00 87.56 208 GLU A N 1
ATOM 1765 C CA . GLU A 1 208 ? 4.416 8.009 -16.615 1.00 87.56 208 GLU A CA 1
ATOM 1766 C C . GLU A 1 208 ? 3.840 7.985 -18.040 1.00 87.56 208 GLU A C 1
ATOM 1768 O O . GLU A 1 208 ? 4.543 7.676 -18.999 1.00 87.56 208 GLU A O 1
ATOM 1773 N N . LEU A 1 209 ? 2.571 8.370 -18.207 1.00 90.56 209 LEU A N 1
ATOM 1774 C CA . LEU A 1 209 ? 1.937 8.452 -19.525 1.00 90.56 209 LEU A CA 1
ATOM 1775 C C . LEU A 1 209 ? 2.589 9.514 -20.416 1.00 90.56 209 LEU A C 1
ATOM 1777 O O . LEU A 1 209 ? 2.771 9.278 -21.610 1.00 90.56 209 LEU A O 1
ATOM 1781 N N . LEU A 1 210 ? 2.971 10.663 -19.850 1.00 91.19 210 LEU A N 1
ATOM 1782 C CA . LEU A 1 210 ? 3.712 11.695 -20.578 1.00 91.19 210 LEU A CA 1
ATOM 1783 C C . LEU A 1 210 ? 5.093 11.188 -21.010 1.00 91.19 210 LEU A C 1
ATOM 1785 O O . LEU A 1 210 ? 5.476 11.398 -22.158 1.00 91.19 210 LEU A O 1
ATOM 1789 N N . TYR A 1 211 ? 5.808 10.479 -20.132 1.00 85.75 211 TYR A N 1
ATOM 1790 C CA . TYR A 1 211 ? 7.091 9.850 -20.456 1.00 85.75 211 TYR A CA 1
ATOM 1791 C C . TYR A 1 211 ? 6.960 8.793 -21.564 1.00 85.75 211 TYR A C 1
ATOM 1793 O O . TYR A 1 211 ? 7.758 8.753 -22.498 1.00 85.75 211 TYR A O 1
ATOM 1801 N N . LEU A 1 212 ? 5.908 7.975 -21.529 1.00 85.25 212 LEU A N 1
ATOM 1802 C CA . LEU A 1 212 ? 5.614 7.040 -22.615 1.00 85.25 212 LEU A CA 1
ATOM 1803 C C . LEU A 1 212 ? 5.316 7.757 -23.932 1.00 85.25 212 LEU A C 1
ATOM 1805 O O . LEU A 1 212 ? 5.812 7.348 -24.982 1.00 85.25 212 LEU A O 1
ATOM 1809 N N . GLY A 1 213 ? 4.552 8.848 -23.874 1.00 87.56 213 GLY A N 1
ATOM 1810 C CA . GLY A 1 213 ? 4.274 9.694 -25.029 1.00 87.56 213 GLY A CA 1
ATOM 1811 C C . GLY A 1 213 ? 5.548 10.259 -25.660 1.00 87.56 213 GLY A C 1
ATOM 1812 O O . GLY A 1 213 ? 5.687 10.212 -26.882 1.00 87.56 213 GLY A O 1
ATOM 1813 N N . THR A 1 214 ? 6.509 10.726 -24.853 1.00 84.31 214 THR A N 1
ATOM 1814 C CA . THR A 1 214 ? 7.789 11.233 -25.375 1.00 84.31 214 THR A CA 1
ATOM 1815 C C . THR A 1 214 ? 8.643 10.123 -25.982 1.00 84.31 214 THR A C 1
ATOM 1817 O O . THR A 1 214 ? 9.212 10.336 -27.050 1.00 84.31 214 THR A O 1
ATOM 1820 N N . LEU A 1 215 ? 8.691 8.927 -25.385 1.00 81.00 215 LEU A N 1
ATOM 1821 C CA . LEU A 1 215 ? 9.394 7.779 -25.974 1.00 81.00 215 LEU A CA 1
ATOM 1822 C C . LEU A 1 215 ? 8.800 7.365 -27.325 1.00 81.00 215 LEU A C 1
ATOM 1824 O O . LEU A 1 215 ? 9.544 7.127 -28.276 1.00 81.00 215 LEU A O 1
ATOM 1828 N N . ILE A 1 216 ? 7.470 7.311 -27.428 1.00 82.94 216 ILE A N 1
ATOM 1829 C CA . ILE A 1 216 ? 6.773 6.986 -28.679 1.00 82.94 216 ILE A CA 1
ATOM 1830 C C . ILE A 1 216 ? 7.033 8.070 -29.732 1.00 82.94 216 ILE A C 1
ATOM 1832 O O . ILE A 1 216 ? 7.347 7.752 -30.877 1.00 82.94 216 ILE A O 1
ATOM 1836 N N . PHE A 1 217 ? 6.958 9.346 -29.350 1.00 82.81 217 PHE A N 1
ATOM 1837 C CA . PHE A 1 217 ? 7.256 10.464 -30.246 1.00 82.81 217 PHE A CA 1
ATOM 1838 C C . PHE A 1 217 ? 8.694 10.412 -30.778 1.00 82.81 217 PHE A C 1
ATOM 1840 O O . PHE A 1 217 ? 8.908 10.539 -31.983 1.00 82.81 217 PHE A O 1
ATOM 1847 N N . LEU A 1 218 ? 9.673 10.158 -29.903 1.00 74.94 218 LEU A N 1
ATOM 1848 C CA . LEU A 1 218 ? 11.072 9.972 -30.295 1.00 74.94 218 LEU A CA 1
ATOM 1849 C C . LEU A 1 218 ? 11.250 8.764 -31.220 1.00 74.94 218 LEU A C 1
ATOM 1851 O O . LEU A 1 218 ? 12.031 8.836 -32.163 1.00 74.94 218 LEU A O 1
ATOM 1855 N N . PHE A 1 219 ? 10.515 7.675 -30.988 1.00 69.06 219 PHE A N 1
ATOM 1856 C CA . PHE A 1 219 ? 10.537 6.504 -31.862 1.00 69.06 219 PHE A CA 1
ATOM 1857 C C . PHE A 1 219 ? 10.016 6.821 -33.272 1.00 69.06 219 PHE A C 1
ATOM 1859 O O . PHE A 1 219 ? 10.640 6.422 -34.254 1.00 69.06 219 PHE A O 1
ATOM 1866 N N . PHE A 1 220 ? 8.912 7.567 -33.390 1.00 71.19 220 PHE A N 1
ATOM 1867 C CA . PHE A 1 220 ? 8.400 7.997 -34.694 1.00 71.19 220 PHE A CA 1
ATOM 1868 C C . PHE A 1 220 ? 9.360 8.961 -35.397 1.00 71.19 220 PHE A C 1
ATOM 1870 O O . PHE A 1 220 ? 9.666 8.738 -36.563 1.00 71.19 220 PHE A O 1
ATOM 1877 N N . GLN A 1 221 ? 9.934 9.937 -34.685 1.00 65.56 221 GLN A N 1
ATOM 1878 C CA . GLN A 1 221 ? 10.966 10.808 -35.262 1.00 65.56 221 GLN A CA 1
ATOM 1879 C C . GLN A 1 221 ? 12.235 10.059 -35.679 1.00 65.56 221 GLN A C 1
ATOM 1881 O O . GLN A 1 221 ? 12.873 10.434 -36.653 1.00 65.56 221 GLN A O 1
ATOM 1886 N N . ALA A 1 222 ? 12.625 9.003 -34.963 1.00 59.38 222 ALA A N 1
ATOM 1887 C CA . ALA A 1 222 ? 13.758 8.172 -35.363 1.00 59.38 222 ALA A CA 1
ATOM 1888 C C . ALA A 1 222 ? 13.458 7.349 -36.628 1.00 59.38 222 ALA A C 1
ATOM 1890 O O . ALA A 1 222 ? 14.378 7.016 -37.375 1.00 59.38 222 ALA A O 1
ATOM 1891 N N . LYS A 1 223 ? 12.183 7.011 -36.862 1.00 53.19 223 LYS A N 1
ATOM 1892 C CA . LYS A 1 223 ? 11.722 6.334 -38.078 1.00 53.19 223 LYS A CA 1
ATOM 1893 C C . LYS A 1 223 ? 11.628 7.296 -39.266 1.00 53.19 223 LYS A C 1
ATOM 1895 O O . LYS A 1 223 ? 11.888 6.873 -40.391 1.00 53.19 223 LYS A O 1
ATOM 1900 N N . ASP A 1 224 ? 11.323 8.566 -39.008 1.00 45.25 224 ASP A N 1
ATOM 1901 C CA . ASP A 1 224 ? 11.437 9.653 -39.978 1.00 45.25 224 ASP A CA 1
ATOM 1902 C C . ASP A 1 224 ? 12.924 9.972 -40.198 1.00 45.25 224 ASP A C 1
ATOM 1904 O O . ASP A 1 224 ? 13.522 10.866 -39.600 1.00 45.25 224 ASP A O 1
ATOM 1908 N N . THR A 1 225 ? 13.556 9.166 -41.050 1.00 43.62 225 THR A N 1
ATOM 1909 C CA . THR A 1 225 ? 14.922 9.360 -41.536 1.00 43.62 225 THR A CA 1
ATOM 1910 C C . THR A 1 225 ? 15.145 10.824 -41.906 1.00 43.62 225 THR A C 1
ATOM 1912 O O . THR A 1 225 ? 14.483 11.337 -42.811 1.00 43.62 225 THR A O 1
ATOM 1915 N N . LYS A 1 226 ? 16.093 11.495 -41.236 1.00 41.41 226 LYS A N 1
ATOM 1916 C CA . LYS A 1 226 ? 16.584 12.802 -41.690 1.00 41.41 226 LYS A CA 1
ATOM 1917 C C . LYS A 1 226 ? 16.938 12.682 -43.178 1.00 41.41 226 LYS A C 1
ATOM 1919 O O . LYS A 1 226 ? 17.615 11.714 -43.538 1.00 41.41 226 LYS A O 1
ATOM 1924 N N . PRO A 1 227 ? 16.506 13.617 -44.041 1.00 40.94 227 PRO A N 1
ATOM 1925 C CA . PRO A 1 227 ? 16.923 13.595 -45.434 1.00 40.94 227 PRO A CA 1
ATOM 1926 C C . PRO A 1 227 ? 18.456 13.654 -45.492 1.00 40.94 227 PRO A C 1
ATOM 1928 O O . PRO A 1 227 ? 19.082 14.319 -44.662 1.00 40.94 227 PRO A O 1
ATOM 1931 N N . LEU A 1 228 ? 19.060 12.947 -46.455 1.00 40.75 228 LEU A N 1
ATOM 1932 C CA . LEU A 1 228 ? 20.520 12.862 -46.636 1.00 40.75 228 LEU A CA 1
ATOM 1933 C C . LEU A 1 228 ? 21.209 14.241 -46.651 1.00 40.75 228 LEU A C 1
ATOM 1935 O O . LEU A 1 228 ? 22.375 14.351 -46.301 1.00 40.75 228 LEU A O 1
ATOM 1939 N N . THR A 1 229 ? 20.481 15.302 -46.992 1.00 39.38 229 THR A N 1
ATOM 1940 C CA . THR A 1 229 ? 20.936 16.697 -46.981 1.00 39.38 229 THR A CA 1
ATOM 1941 C C . THR A 1 229 ? 21.338 17.240 -45.605 1.00 39.38 229 THR A C 1
ATOM 1943 O O . THR A 1 229 ? 22.018 18.258 -45.542 1.00 39.38 229 THR A O 1
ATOM 1946 N N . ALA A 1 230 ? 20.961 16.582 -44.503 1.00 39.81 230 ALA A N 1
ATOM 1947 C CA . ALA A 1 230 ? 21.381 16.937 -43.142 1.00 39.81 230 ALA A CA 1
ATOM 1948 C C . ALA A 1 230 ? 22.549 16.072 -42.615 1.00 39.81 230 ALA A C 1
ATOM 1950 O O . ALA A 1 230 ? 22.842 16.085 -41.414 1.00 39.81 230 ALA A O 1
ATOM 1951 N N . ALA A 1 231 ? 23.186 15.289 -43.490 1.00 39.72 231 ALA A N 1
ATOM 1952 C CA . ALA A 1 231 ? 24.375 14.514 -43.173 1.00 39.72 231 ALA A CA 1
ATOM 1953 C C . ALA A 1 231 ? 25.565 15.439 -42.836 1.00 39.72 231 ALA A C 1
ATOM 1955 O O . ALA A 1 231 ? 25.789 16.432 -43.527 1.00 39.72 231 ALA A O 1
ATOM 1956 N N . PRO A 1 232 ? 26.345 15.151 -41.779 1.00 41.59 232 PRO A N 1
ATOM 1957 C CA . PRO A 1 232 ? 27.553 15.915 -41.483 1.00 41.59 232 PRO A CA 1
ATOM 1958 C C . PRO A 1 232 ? 28.583 15.782 -42.616 1.00 41.59 232 PRO A C 1
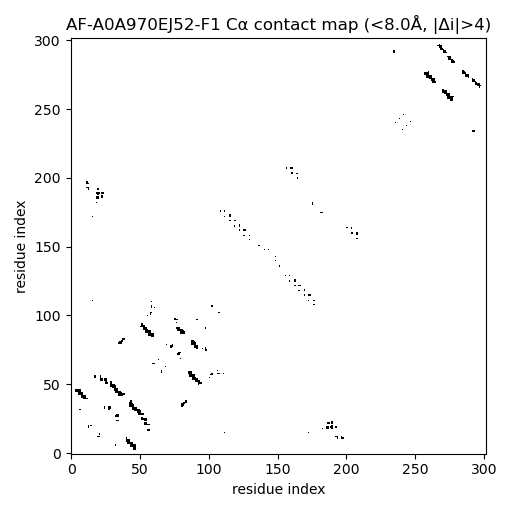ATOM 1960 O O . PRO A 1 232 ? 28.672 14.732 -43.244 1.00 41.59 232 PRO A O 1
ATOM 1963 N N . ALA A 1 233 ? 29.404 16.818 -42.827 1.00 40.84 233 ALA A N 1
ATOM 1964 C CA . ALA A 1 233 ? 30.333 16.982 -43.961 1.00 40.84 233 ALA A CA 1
ATOM 1965 C C . ALA A 1 233 ? 31.415 15.887 -44.150 1.00 40.84 233 ALA A C 1
ATOM 1967 O O . ALA A 1 233 ? 32.265 16.006 -45.022 1.00 40.84 233 ALA A O 1
ATOM 1968 N N . TYR A 1 234 ? 31.413 14.835 -43.328 1.00 43.00 234 TYR A N 1
ATOM 1969 C CA . TYR A 1 234 ? 32.272 13.655 -43.469 1.00 43.00 234 TYR A CA 1
ATOM 1970 C C . TYR A 1 234 ? 31.560 12.453 -44.119 1.00 43.00 234 TYR A C 1
ATOM 1972 O O . TYR A 1 234 ? 32.148 11.376 -44.217 1.00 43.00 234 TYR A O 1
ATOM 1980 N N . LEU A 1 235 ? 30.297 12.606 -44.527 1.00 39.94 235 LEU A N 1
ATOM 1981 C CA . LEU A 1 235 ? 29.589 11.635 -45.356 1.00 39.94 235 LEU A CA 1
ATOM 1982 C C . LEU A 1 235 ? 29.949 11.883 -46.824 1.00 39.94 235 LEU A C 1
ATOM 1984 O O . LEU A 1 235 ? 29.458 12.826 -47.430 1.00 39.94 235 LEU A O 1
ATOM 1988 N N . LEU A 1 236 ? 30.824 11.037 -47.366 1.00 42.47 236 LEU A N 1
ATOM 1989 C CA . LEU A 1 236 ? 31.110 10.981 -48.799 1.00 42.47 236 LEU A CA 1
ATOM 1990 C C . LEU A 1 236 ? 29.974 10.232 -49.501 1.00 42.47 236 LEU A C 1
ATOM 1992 O O . LEU A 1 236 ? 29.588 9.138 -49.070 1.00 42.47 236 LEU A O 1
ATOM 1996 N N . THR A 1 237 ? 29.429 10.823 -50.559 1.00 46.88 237 THR A N 1
ATOM 1997 C CA . THR A 1 237 ? 28.467 10.149 -51.436 1.00 46.88 237 THR A CA 1
ATOM 1998 C C . THR A 1 237 ? 29.203 9.205 -52.393 1.00 46.88 237 THR A C 1
ATOM 2000 O O . THR A 1 237 ? 30.407 9.333 -52.603 1.00 46.88 237 THR A O 1
ATOM 2003 N N . LEU A 1 238 ? 28.508 8.216 -52.967 1.00 43.16 238 LEU A N 1
ATOM 2004 C CA . LEU A 1 238 ? 29.112 7.313 -53.965 1.00 43.16 238 LEU A CA 1
ATOM 2005 C C . LEU A 1 238 ? 29.649 8.083 -55.186 1.00 43.16 238 LEU A C 1
ATOM 2007 O O . LEU A 1 238 ? 30.650 7.681 -55.774 1.00 43.16 238 LEU A O 1
ATOM 2011 N N . GLU A 1 239 ? 29.017 9.211 -55.507 1.00 43.22 239 GLU A N 1
ATOM 2012 C CA . GLU A 1 239 ? 29.416 10.170 -56.540 1.00 43.22 239 GLU A CA 1
ATOM 2013 C C . GLU A 1 239 ? 30.787 10.797 -56.242 1.00 43.22 239 GLU A C 1
ATOM 2015 O O . GLU A 1 239 ? 31.651 10.828 -57.118 1.00 43.22 239 GLU A O 1
ATOM 2020 N N . ASP A 1 240 ? 31.029 11.180 -54.980 1.00 48.56 240 ASP A N 1
ATOM 2021 C CA . ASP A 1 240 ? 32.307 11.756 -54.528 1.00 48.56 240 ASP A CA 1
ATOM 2022 C C . ASP A 1 240 ? 33.472 10.753 -54.574 1.00 48.56 240 ASP A C 1
ATOM 2024 O O . ASP A 1 240 ? 34.637 11.150 -54.613 1.00 48.56 240 ASP A O 1
ATOM 2028 N N . VAL A 1 241 ? 33.180 9.448 -54.524 1.00 47.97 241 VAL A N 1
ATOM 2029 C CA . VAL A 1 241 ? 34.201 8.388 -54.481 1.00 47.97 241 VAL A CA 1
ATOM 2030 C C . VAL A 1 241 ? 34.515 7.826 -55.867 1.00 47.97 241 VAL A C 1
ATOM 2032 O O 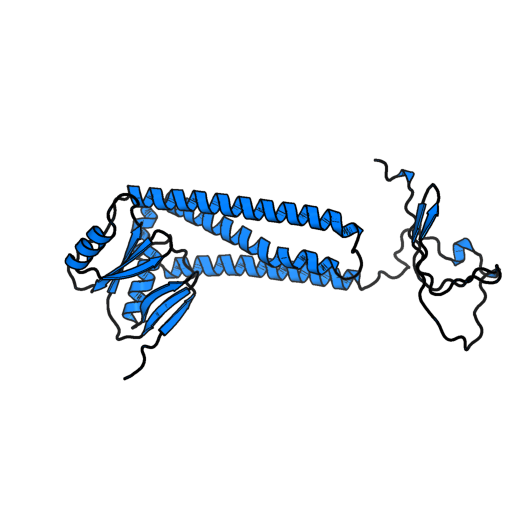. VAL A 1 241 ? 35.665 7.456 -56.111 1.00 47.97 241 VAL A O 1
ATOM 2035 N N . TYR A 1 242 ? 33.530 7.740 -56.768 1.00 45.19 242 TYR A N 1
ATOM 2036 C CA . TYR A 1 242 ? 33.681 6.982 -58.017 1.00 45.19 242 TYR A CA 1
ATOM 2037 C C . TYR A 1 242 ? 33.652 7.798 -59.313 1.00 45.19 242 TYR A C 1
ATOM 2039 O O . TYR A 1 242 ? 34.015 7.226 -60.346 1.00 45.19 242 TYR A O 1
ATOM 2047 N N . SER A 1 243 ? 33.334 9.098 -59.264 1.00 44.06 243 SER A N 1
ATOM 2048 C CA . SER A 1 243 ? 33.156 9.968 -60.442 1.00 44.06 243 SER A CA 1
ATOM 2049 C C . SER A 1 243 ? 32.007 9.503 -61.359 1.00 44.06 243 SER A C 1
ATOM 2051 O O . SER A 1 243 ? 31.803 8.306 -61.563 1.00 44.06 243 SER A O 1
ATOM 2053 N N . GLU A 1 244 ? 31.261 10.436 -61.966 1.00 43.78 244 GLU A N 1
ATOM 2054 C CA . GLU A 1 244 ? 30.077 10.124 -62.800 1.00 43.78 244 GLU A CA 1
ATOM 2055 C C . GLU A 1 244 ? 30.343 9.094 -63.919 1.00 43.78 244 GLU A C 1
ATOM 2057 O O . GLU A 1 244 ? 29.471 8.289 -64.237 1.00 43.78 244 GLU A O 1
ATOM 2062 N N . GLU A 1 245 ? 31.559 9.051 -64.475 1.00 42.84 245 GLU A N 1
ATOM 2063 C CA . GLU A 1 245 ? 31.923 8.159 -65.589 1.00 42.84 245 GLU A CA 1
ATOM 2064 C C . GLU A 1 245 ? 31.880 6.654 -65.262 1.00 42.84 245 GLU A C 1
ATOM 2066 O O . GLU A 1 245 ? 31.811 5.838 -66.183 1.00 42.84 245 GLU A O 1
ATOM 2071 N N . ASN A 1 246 ? 31.891 6.257 -63.983 1.00 42.22 246 ASN A N 1
ATOM 2072 C CA . ASN A 1 246 ? 31.884 4.840 -63.585 1.00 42.22 246 ASN A CA 1
ATOM 2073 C C . ASN A 1 246 ? 30.500 4.315 -63.164 1.00 42.22 246 ASN A C 1
ATOM 2075 O O . ASN A 1 246 ? 30.369 3.140 -62.805 1.00 42.22 246 ASN A O 1
ATOM 2079 N N . LEU A 1 247 ? 29.461 5.154 -63.207 1.00 42.09 247 LEU A N 1
ATOM 2080 C CA . LEU A 1 247 ? 28.098 4.778 -62.837 1.00 42.09 247 LEU A CA 1
ATOM 2081 C C . LEU A 1 247 ? 27.322 4.349 -64.090 1.00 42.09 247 LEU A C 1
ATOM 2083 O O . LEU A 1 247 ? 26.991 5.160 -64.947 1.00 42.09 247 LEU A O 1
ATOM 2087 N N . THR A 1 248 ? 27.005 3.057 -64.201 1.00 41.62 248 THR A N 1
ATOM 2088 C CA . THR A 1 248 ? 26.143 2.532 -65.275 1.00 41.62 248 THR A CA 1
ATOM 2089 C C . THR A 1 248 ? 24.821 2.043 -64.696 1.00 41.62 248 THR A C 1
ATOM 2091 O O . THR A 1 248 ? 24.797 1.347 -63.683 1.00 41.62 248 THR A O 1
ATOM 2094 N N . THR A 1 249 ? 23.702 2.426 -65.314 1.00 42.25 249 THR A N 1
ATOM 2095 C CA . THR A 1 249 ? 22.360 1.984 -64.915 1.00 42.25 249 THR A CA 1
ATOM 2096 C C . THR A 1 249 ? 22.064 0.586 -65.470 1.00 42.25 249 THR A C 1
ATOM 2098 O O . THR A 1 249 ? 22.455 0.271 -66.597 1.00 42.25 249 THR A O 1
ATOM 2101 N N . PRO A 1 250 ? 21.384 -0.291 -64.711 1.00 42.78 250 PRO A N 1
ATOM 2102 C CA . PRO A 1 250 ? 21.030 -1.609 -65.213 1.00 42.78 250 PRO A CA 1
ATOM 2103 C C . PRO A 1 250 ? 19.913 -1.507 -66.271 1.00 42.78 250 PRO A C 1
ATOM 2105 O O . PRO A 1 250 ? 19.025 -0.660 -66.140 1.00 42.78 250 PRO A O 1
ATOM 2108 N N . PRO A 1 251 ? 19.912 -2.377 -67.299 1.00 42.31 251 PRO A N 1
ATOM 2109 C CA . PRO A 1 251 ? 18.831 -2.427 -68.275 1.00 42.31 251 PRO A CA 1
ATOM 2110 C C . PRO A 1 251 ? 17.503 -2.833 -67.618 1.00 42.31 251 PRO A C 1
ATOM 2112 O O . PRO A 1 251 ? 17.473 -3.670 -66.710 1.00 42.31 251 PRO A O 1
ATOM 2115 N N . GLU A 1 252 ? 16.396 -2.256 -68.094 1.00 38.53 252 GLU A N 1
ATOM 2116 C CA . GLU A 1 252 ? 15.044 -2.550 -67.606 1.00 38.53 252 GLU A CA 1
ATOM 2117 C C . GLU A 1 252 ? 14.735 -4.059 -67.680 1.00 38.53 252 GLU A C 1
ATOM 2119 O O . GLU A 1 252 ? 14.816 -4.671 -68.744 1.00 38.53 252 GLU A O 1
ATOM 2124 N N . GLY A 1 253 ? 14.357 -4.668 -66.545 1.00 43.75 253 GLY A N 1
ATOM 2125 C CA . GLY A 1 253 ? 13.801 -6.031 -66.506 1.00 43.75 253 GLY A CA 1
ATOM 2126 C C . GLY A 1 253 ? 14.466 -7.047 -65.566 1.00 43.75 253 GLY A C 1
ATOM 2127 O O . GLY A 1 253 ? 13.978 -8.175 -65.470 1.00 43.75 253 GLY A O 1
ATOM 2128 N N . ILE A 1 254 ? 15.531 -6.699 -64.835 1.00 43.66 254 ILE A N 1
ATOM 2129 C CA . ILE A 1 254 ? 16.178 -7.635 -63.893 1.00 43.66 254 ILE A CA 1
ATOM 2130 C C . ILE A 1 254 ? 15.372 -7.723 -62.583 1.00 43.66 254 ILE A C 1
ATOM 2132 O O . ILE A 1 254 ? 15.233 -6.747 -61.847 1.00 43.66 254 ILE A O 1
ATOM 2136 N N . LYS A 1 255 ? 14.835 -8.911 -62.268 1.00 44.00 255 LYS A N 1
ATOM 2137 C CA . LYS A 1 255 ? 14.136 -9.174 -60.997 1.00 44.00 255 LYS A CA 1
ATOM 2138 C C . LYS A 1 255 ? 15.123 -9.181 -59.825 1.00 44.00 255 LYS A C 1
ATOM 2140 O O . LYS A 1 255 ? 16.045 -9.991 -59.799 1.00 44.00 255 LYS A O 1
ATOM 2145 N N . MET A 1 256 ? 14.877 -8.318 -58.837 1.00 43.03 256 MET A N 1
ATOM 2146 C CA . MET A 1 256 ? 15.675 -8.211 -57.611 1.00 43.03 256 MET A CA 1
ATOM 2147 C C . MET A 1 256 ? 15.620 -9.510 -56.797 1.00 43.03 256 MET A C 1
ATOM 2149 O O . MET A 1 256 ? 14.532 -9.972 -56.446 1.00 43.03 256 MET A O 1
ATOM 2153 N N . ALA A 1 257 ? 16.775 -10.089 -56.461 1.00 37.19 257 ALA A N 1
ATOM 2154 C CA . ALA A 1 257 ? 16.827 -11.323 -55.679 1.00 37.19 257 ALA A CA 1
ATOM 2155 C C . ALA A 1 257 ? 17.906 -11.316 -54.583 1.00 37.19 257 ALA A C 1
ATOM 2157 O O . ALA A 1 257 ? 19.079 -11.427 -54.887 1.00 37.19 257 ALA A O 1
ATOM 2158 N N . LYS A 1 258 ? 17.436 -11.362 -53.329 1.00 41.22 258 LYS A N 1
ATOM 2159 C CA . LYS A 1 258 ? 18.079 -11.869 -52.098 1.00 41.22 258 LYS A CA 1
ATOM 2160 C C . LYS A 1 258 ? 19.226 -11.050 -51.457 1.00 41.22 258 LYS A C 1
ATOM 2162 O O . LYS A 1 258 ? 20.355 -11.055 -51.915 1.00 41.22 258 LYS A O 1
ATOM 2167 N N . LYS A 1 259 ? 18.908 -10.499 -50.275 1.00 39.59 259 LYS A N 1
ATOM 2168 C CA . LYS A 1 259 ? 19.797 -9.834 -49.300 1.00 39.59 259 LYS A CA 1
ATOM 2169 C C . LYS A 1 259 ? 20.949 -10.725 -48.830 1.00 39.59 259 LYS A C 1
ATOM 2171 O O . LYS A 1 259 ? 20.680 -11.769 -48.231 1.00 39.59 259 LYS A O 1
ATOM 2176 N N . GLU A 1 260 ? 22.190 -10.261 -48.963 1.00 37.25 260 GLU A N 1
ATOM 2177 C CA . GLU A 1 260 ? 23.351 -10.833 -48.269 1.00 37.25 260 GLU A CA 1
ATOM 2178 C C . GLU A 1 260 ? 24.035 -9.776 -47.388 1.00 37.25 260 GLU A C 1
ATOM 2180 O O . GLU A 1 260 ? 24.328 -8.664 -47.815 1.00 37.25 260 GLU A O 1
ATOM 2185 N N . LEU A 1 261 ? 24.284 -10.119 -46.119 1.00 36.25 261 LEU A N 1
ATOM 2186 C CA . LEU A 1 261 ? 25.084 -9.286 -45.220 1.00 36.25 261 LEU A CA 1
ATOM 2187 C C . LEU A 1 261 ? 26.555 -9.681 -45.335 1.00 36.25 261 LEU A C 1
ATOM 2189 O O . LEU A 1 261 ? 26.909 -10.821 -45.031 1.00 36.25 261 LEU A O 1
ATOM 2193 N N . SER A 1 262 ? 27.422 -8.717 -45.634 1.00 37.41 262 SER A N 1
ATOM 2194 C CA . SER A 1 262 ? 28.864 -8.874 -45.450 1.00 37.41 262 SER A CA 1
ATOM 2195 C C . SER A 1 262 ? 29.425 -7.738 -44.608 1.00 37.41 262 SER A C 1
ATOM 2197 O O . SER A 1 262 ? 29.191 -6.564 -44.871 1.00 37.41 262 SER A O 1
ATOM 2199 N N . THR A 1 263 ? 30.185 -8.089 -43.574 1.00 35.19 263 THR A N 1
ATOM 2200 C CA . THR A 1 263 ? 30.921 -7.128 -42.748 1.00 35.19 263 THR A CA 1
ATOM 2201 C C . THR A 1 263 ? 32.399 -7.220 -43.103 1.00 35.19 263 THR A C 1
ATOM 2203 O O . THR A 1 263 ? 32.981 -8.301 -43.000 1.00 35.19 263 THR A O 1
ATOM 2206 N N . VAL A 1 264 ? 33.026 -6.103 -43.479 1.00 35.53 264 VAL A N 1
ATOM 2207 C CA . VAL A 1 264 ? 34.470 -6.057 -43.753 1.00 35.53 264 VAL A CA 1
ATOM 2208 C C . VAL A 1 264 ? 35.154 -5.192 -42.697 1.00 35.53 264 VAL A C 1
ATOM 2210 O O . VAL A 1 264 ? 34.788 -4.041 -42.453 1.00 35.53 264 VAL A O 1
ATOM 2213 N N . LYS A 1 265 ? 36.168 -5.761 -42.039 1.00 31.80 265 LYS A N 1
ATOM 2214 C CA . LYS A 1 265 ? 37.025 -5.054 -41.079 1.00 31.80 265 LYS A CA 1
ATOM 2215 C C . LYS A 1 265 ? 38.350 -4.713 -41.748 1.00 31.80 265 LYS A C 1
ATOM 2217 O O . LYS A 1 265 ? 39.038 -5.612 -42.222 1.00 31.80 265 LYS A O 1
ATOM 2222 N N . SER A 1 266 ? 38.734 -3.439 -41.729 1.00 35.75 266 SER A N 1
ATOM 2223 C CA . SER A 1 266 ? 40.116 -3.029 -41.994 1.00 35.75 266 SER A CA 1
ATOM 2224 C C . SER A 1 266 ? 40.785 -2.597 -40.687 1.00 35.75 266 SER A C 1
ATOM 2226 O O . SER A 1 266 ? 40.111 -2.339 -39.688 1.00 35.75 266 SER A O 1
ATOM 2228 N N . LEU A 1 267 ? 42.117 -2.491 -40.675 1.00 32.66 267 LEU A N 1
ATOM 2229 C CA . LEU A 1 267 ? 42.901 -2.128 -39.484 1.00 32.66 267 LEU A CA 1
ATOM 2230 C C . LEU A 1 267 ? 42.491 -0.794 -38.816 1.00 32.66 267 LEU A C 1
ATOM 2232 O O . LEU A 1 267 ? 42.886 -0.557 -37.676 1.00 32.66 267 LEU A O 1
ATOM 2236 N N . ARG A 1 268 ? 41.714 0.075 -39.485 1.00 26.03 268 ARG A N 1
ATOM 2237 C CA . ARG A 1 268 ? 41.292 1.386 -38.954 1.00 26.03 268 ARG A CA 1
ATOM 2238 C C . ARG A 1 268 ? 39.789 1.667 -38.950 1.00 26.03 268 ARG A C 1
ATOM 2240 O O . ARG A 1 268 ? 39.405 2.685 -38.378 1.00 26.03 268 ARG A O 1
ATOM 2247 N N . PHE A 1 269 ? 38.949 0.813 -39.536 1.00 31.27 269 PHE A N 1
ATOM 2248 C CA . PHE A 1 269 ? 37.507 1.062 -39.660 1.00 31.27 269 PHE A CA 1
ATOM 2249 C C . PHE A 1 269 ? 36.719 -0.259 -39.691 1.00 31.27 269 PHE A C 1
ATOM 2251 O O . PHE A 1 269 ? 37.190 -1.264 -40.226 1.00 31.27 269 PHE A O 1
ATOM 2258 N N . THR A 1 270 ? 35.512 -0.261 -39.117 1.00 34.41 270 THR A N 1
ATOM 2259 C CA . THR A 1 270 ? 34.538 -1.353 -39.300 1.00 34.41 270 THR A CA 1
ATOM 2260 C C . THR A 1 270 ? 33.458 -0.861 -40.246 1.00 34.41 270 THR A C 1
ATOM 2262 O O . THR A 1 270 ? 32.773 0.106 -39.922 1.00 34.41 270 THR A O 1
ATOM 2265 N N . TRP A 1 271 ? 33.324 -1.519 -41.393 1.00 40.00 271 TRP A N 1
ATOM 2266 C CA . TRP A 1 271 ? 32.323 -1.196 -42.403 1.00 40.00 271 TRP A CA 1
ATOM 2267 C C . TRP A 1 271 ? 31.195 -2.225 -42.311 1.00 40.00 271 TRP A C 1
ATOM 2269 O O . TRP A 1 271 ? 31.457 -3.431 -42.251 1.00 40.00 271 TRP A O 1
ATOM 2279 N N . ILE A 1 272 ? 29.950 -1.757 -42.243 1.00 38.81 272 ILE A N 1
ATOM 2280 C CA . ILE A 1 272 ? 28.761 -2.613 -42.282 1.00 38.81 272 ILE A CA 1
ATOM 2281 C C . ILE A 1 272 ? 28.072 -2.317 -43.607 1.00 38.81 272 ILE A C 1
ATOM 2283 O O . ILE A 1 272 ? 27.443 -1.270 -43.737 1.00 38.81 272 ILE A O 1
ATOM 2287 N N . ASP A 1 273 ? 28.230 -3.217 -44.575 1.00 40.50 273 ASP A N 1
ATOM 2288 C CA . ASP A 1 273 ? 27.527 -3.122 -45.850 1.00 40.50 273 ASP A CA 1
ATOM 2289 C C . ASP A 1 273 ? 26.127 -3.727 -45.728 1.00 40.50 273 ASP A C 1
ATOM 2291 O O . ASP A 1 273 ? 25.937 -4.831 -45.205 1.00 40.50 273 ASP A O 1
ATOM 2295 N N . TYR A 1 274 ? 25.150 -3.005 -46.269 1.00 38.44 274 TYR A N 1
ATOM 2296 C CA . TYR A 1 274 ? 23.884 -3.570 -46.716 1.00 38.44 274 TYR A CA 1
ATOM 2297 C C . TYR A 1 274 ? 23.994 -3.749 -48.230 1.00 38.44 274 TYR A C 1
ATOM 2299 O O . TYR A 1 274 ? 23.823 -2.786 -48.973 1.00 38.44 274 TYR A O 1
ATOM 2307 N N . ALA A 1 275 ? 24.308 -4.961 -48.686 1.00 36.19 275 ALA A N 1
ATOM 2308 C CA . ALA A 1 275 ? 24.328 -5.279 -50.108 1.00 36.19 275 ALA A CA 1
ATOM 2309 C C . ALA A 1 275 ? 23.105 -6.136 -50.461 1.00 36.19 275 ALA A C 1
ATOM 2311 O O . ALA A 1 275 ? 22.900 -7.218 -49.909 1.00 36.19 275 ALA A O 1
ATOM 2312 N N . ASP A 1 276 ? 22.284 -5.665 -51.398 1.00 34.22 276 ASP A N 1
ATOM 2313 C CA . ASP A 1 276 ? 21.220 -6.495 -51.973 1.00 34.22 276 ASP A CA 1
ATOM 2314 C C . ASP A 1 276 ? 21.751 -7.459 -53.060 1.00 34.22 276 ASP A C 1
ATOM 2316 O O . ASP A 1 276 ? 21.002 -8.341 -53.465 1.00 34.22 276 ASP A O 1
ATOM 2320 N N . HIS A 1 277 ? 23.017 -7.352 -53.511 1.00 39.91 277 HIS A N 1
ATOM 2321 C CA . HIS A 1 277 ? 23.640 -8.282 -54.476 1.00 39.91 277 HIS A CA 1
ATOM 2322 C C . HIS A 1 277 ? 25.180 -8.282 -54.425 1.00 39.91 277 HIS A C 1
ATOM 2324 O O . HIS A 1 277 ? 25.794 -7.217 -54.461 1.00 39.91 277 HIS A O 1
ATOM 2330 N N . ALA A 1 278 ? 25.813 -9.463 -54.430 1.00 35.41 278 ALA A N 1
ATOM 2331 C CA . ALA A 1 278 ? 27.254 -9.623 -54.661 1.00 35.41 278 ALA A CA 1
ATOM 2332 C C . ALA A 1 278 ? 27.566 -10.973 -55.342 1.00 35.41 278 ALA A C 1
ATOM 2334 O O . ALA A 1 278 ? 27.118 -12.019 -54.881 1.00 35.41 278 ALA A O 1
ATOM 2335 N N . THR A 1 279 ? 28.383 -10.981 -56.405 1.00 34.19 279 THR A N 1
ATOM 2336 C CA . THR A 1 279 ? 28.979 -12.221 -56.950 1.00 34.19 279 THR A CA 1
ATOM 2337 C C . THR A 1 279 ? 30.470 -12.068 -57.243 1.00 34.19 279 THR A C 1
ATOM 2339 O O . THR A 1 279 ? 30.962 -10.980 -57.526 1.00 34.19 279 THR A O 1
ATOM 2342 N N . LYS A 1 280 ? 31.191 -13.190 -57.148 1.00 35.84 280 LYS A N 1
ATOM 2343 C CA . LYS A 1 280 ? 32.637 -13.282 -56.887 1.00 35.84 280 LYS A CA 1
ATOM 2344 C C . LYS A 1 280 ? 33.564 -13.146 -58.113 1.00 35.84 280 LYS A C 1
ATOM 2346 O O . LYS A 1 280 ? 34.775 -13.176 -57.929 1.00 35.84 280 LYS A O 1
ATOM 2351 N N . ASP A 1 281 ? 33.036 -12.949 -59.323 1.00 32.44 281 ASP A N 1
ATOM 2352 C CA . ASP A 1 281 ? 33.810 -13.087 -60.576 1.00 32.44 281 ASP A CA 1
ATOM 2353 C C . ASP A 1 281 ? 34.185 -11.767 -61.278 1.00 32.44 281 ASP A C 1
ATOM 2355 O O . ASP A 1 281 ? 34.360 -11.702 -62.494 1.00 32.44 281 ASP A O 1
ATOM 2359 N N . GLY A 1 282 ? 34.390 -10.697 -60.507 1.00 34.78 282 GLY A N 1
ATOM 2360 C CA . GLY A 1 282 ? 35.222 -9.565 -60.942 1.00 34.78 282 GLY A CA 1
ATOM 2361 C C . GLY A 1 282 ? 34.683 -8.699 -62.088 1.00 34.78 282 GLY A C 1
ATOM 2362 O O . GLY A 1 282 ? 35.416 -7.847 -62.588 1.00 34.78 282 GLY A O 1
ATOM 2363 N N . LYS A 1 283 ? 33.420 -8.859 -62.497 1.00 35.09 283 LYS A N 1
ATOM 2364 C CA . LYS A 1 283 ? 32.739 -7.938 -63.415 1.00 35.09 283 LYS A CA 1
ATOM 2365 C C . LYS A 1 283 ? 31.359 -7.577 -62.856 1.00 35.09 283 LYS A C 1
ATOM 2367 O O . LYS A 1 283 ? 30.453 -8.403 -62.864 1.00 35.09 283 LYS A O 1
ATOM 2372 N N . TYR A 1 284 ? 31.276 -6.319 -62.406 1.00 32.56 284 TYR A N 1
ATOM 2373 C CA . TYR A 1 284 ? 30.146 -5.544 -61.859 1.00 32.56 284 TYR A CA 1
ATOM 2374 C C . TYR A 1 284 ? 29.835 -5.701 -60.355 1.00 32.56 284 TYR A C 1
ATOM 2376 O O . TYR A 1 284 ? 29.558 -6.790 -59.863 1.00 32.56 284 TYR A O 1
ATOM 2384 N N . VAL A 1 285 ? 29.828 -4.564 -59.641 1.00 30.92 285 VAL A N 1
ATOM 2385 C CA . VAL A 1 285 ? 29.311 -4.403 -58.269 1.00 30.92 285 VAL A CA 1
ATOM 2386 C C . VAL A 1 285 ? 28.288 -3.266 -58.300 1.00 30.92 285 VAL A C 1
ATOM 2388 O O . VAL A 1 285 ? 28.640 -2.135 -58.619 1.00 30.92 285 VAL A O 1
ATOM 2391 N N . PHE A 1 286 ? 27.028 -3.574 -57.994 1.00 35.31 286 PHE A N 1
ATOM 2392 C CA . PHE A 1 286 ? 25.948 -2.596 -57.836 1.00 35.31 286 PHE A CA 1
ATOM 2393 C C . PHE A 1 286 ? 25.657 -2.408 -56.346 1.00 35.31 286 PHE A C 1
ATOM 2395 O O . PHE A 1 286 ? 25.433 -3.386 -55.636 1.00 35.31 286 PHE A O 1
ATOM 2402 N N . ILE A 1 287 ? 25.617 -1.158 -55.884 1.00 37.12 287 ILE A N 1
ATOM 2403 C CA . ILE A 1 287 ? 25.270 -0.801 -54.504 1.00 37.12 287 ILE A CA 1
ATOM 2404 C C . ILE A 1 287 ? 23.979 0.016 -54.552 1.00 37.12 287 ILE A C 1
ATOM 2406 O O . ILE A 1 287 ? 23.995 1.198 -54.880 1.00 37.12 287 ILE A O 1
ATOM 2410 N N . TYR A 1 288 ? 22.853 -0.608 -54.215 1.00 32.50 288 TYR A N 1
ATOM 2411 C CA . TYR A 1 288 ? 21.663 0.119 -53.775 1.00 32.50 288 TYR A CA 1
ATOM 2412 C C . TYR A 1 288 ? 21.483 -0.156 -52.284 1.00 32.50 288 TYR A C 1
ATOM 2414 O O . TYR A 1 288 ? 21.149 -1.267 -51.883 1.00 32.50 288 TYR A O 1
ATOM 2422 N N . GLY A 1 289 ? 21.738 0.862 -51.464 1.00 32.50 289 GLY A N 1
ATOM 2423 C CA . GLY A 1 289 ? 21.604 0.788 -50.012 1.00 32.50 289 GLY A CA 1
ATOM 2424 C C . GLY A 1 289 ? 22.281 1.976 -49.343 1.00 32.50 289 GLY A C 1
ATOM 2425 O O . GLY A 1 289 ? 23.484 1.968 -49.122 1.00 32.50 289 GLY A O 1
ATOM 2426 N N . ASN A 1 290 ? 21.505 3.024 -49.063 1.00 40.12 290 ASN A N 1
ATOM 2427 C CA . ASN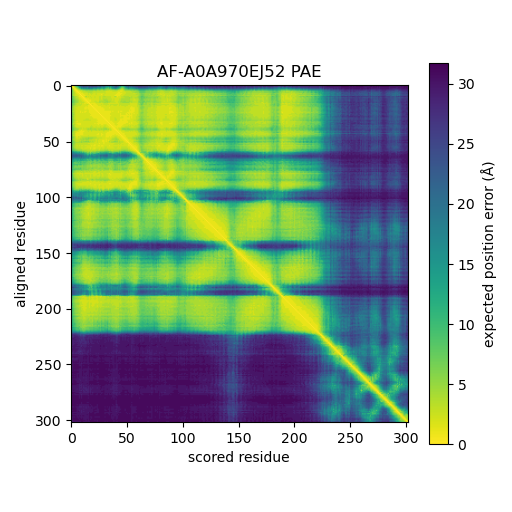 A 1 290 ? 21.984 4.271 -48.471 1.00 40.12 290 ASN A CA 1
ATOM 2428 C C . ASN A 1 290 ? 22.762 4.036 -47.162 1.00 40.12 290 ASN A C 1
ATOM 2430 O O . ASN A 1 290 ? 22.309 3.292 -46.291 1.00 40.12 290 ASN A O 1
ATOM 2434 N N . THR A 1 291 ? 23.830 4.825 -46.986 1.00 38.19 291 THR A N 1
ATOM 2435 C CA . THR A 1 291 ? 24.658 5.073 -45.781 1.00 38.19 291 THR A CA 1
ATOM 2436 C C . THR A 1 291 ? 25.843 4.133 -45.498 1.00 38.19 291 THR A C 1
ATOM 2438 O O . THR A 1 291 ? 25.687 3.055 -44.936 1.00 38.19 291 THR A O 1
ATOM 2441 N N . TYR A 1 292 ? 27.060 4.648 -45.715 1.00 39.88 292 TYR A N 1
ATOM 2442 C CA . TYR A 1 292 ? 28.279 4.197 -45.034 1.00 39.88 292 TYR A CA 1
ATOM 2443 C C . TYR A 1 292 ? 28.480 5.007 -43.745 1.00 39.88 292 TYR A C 1
ATOM 2445 O O . TYR A 1 292 ? 28.399 6.234 -43.763 1.00 39.88 292 TYR A O 1
ATOM 2453 N N . VAL A 1 293 ? 28.791 4.349 -42.623 1.00 37.69 293 VAL A N 1
ATOM 2454 C CA . VAL A 1 293 ? 29.270 5.024 -41.402 1.00 37.69 293 VAL A CA 1
ATOM 2455 C C . VAL A 1 293 ? 30.716 4.615 -41.158 1.00 37.69 293 VAL A C 1
ATOM 2457 O O . VAL A 1 293 ? 30.991 3.518 -40.676 1.00 37.69 293 VAL A O 1
ATOM 2460 N N . ALA A 1 294 ? 31.656 5.508 -41.463 1.00 34.28 294 ALA A N 1
ATOM 2461 C CA . ALA A 1 294 ? 33.056 5.329 -41.102 1.00 34.28 294 ALA A CA 1
ATOM 2462 C C . ALA A 1 294 ? 33.287 5.813 -39.660 1.00 34.28 294 ALA A C 1
ATOM 2464 O O . ALA A 1 294 ? 33.151 7.000 -39.365 1.00 34.28 294 ALA A O 1
ATOM 2465 N N . LYS A 1 295 ? 33.674 4.914 -38.744 1.00 37.78 295 LYS A N 1
ATOM 2466 C CA . LYS A 1 295 ? 34.168 5.288 -37.405 1.00 37.78 295 LYS A CA 1
ATOM 2467 C C . LYS A 1 295 ? 35.668 5.018 -37.310 1.00 37.78 295 LYS A C 1
ATOM 2469 O O . LYS A 1 295 ? 36.093 3.871 -37.428 1.00 37.78 295 LYS A O 1
ATOM 2474 N N . ASN A 1 296 ? 36.459 6.070 -37.091 1.00 33.31 296 ASN A N 1
ATOM 2475 C CA . ASN A 1 296 ? 37.913 5.979 -36.948 1.00 33.31 296 ASN A CA 1
ATOM 2476 C C . ASN A 1 296 ? 38.289 5.195 -35.678 1.00 33.31 296 ASN A C 1
ATOM 2478 O O . ASN A 1 296 ? 37.951 5.598 -34.563 1.00 33.31 296 ASN A O 1
ATOM 2482 N N . VAL A 1 297 ? 38.999 4.076 -35.841 1.00 38.12 297 VAL A N 1
ATOM 2483 C CA . VAL A 1 297 ? 39.406 3.177 -34.745 1.00 38.12 297 VAL A CA 1
ATOM 2484 C C . VAL A 1 297 ? 40.392 3.835 -33.767 1.00 38.12 297 VAL A C 1
ATOM 2486 O O . VAL A 1 297 ? 40.506 3.375 -32.633 1.00 38.12 297 VAL A O 1
ATOM 2489 N N . SER A 1 298 ? 41.050 4.949 -34.115 1.00 36.91 298 SER A N 1
ATOM 2490 C CA . SER A 1 298 ? 41.944 5.643 -33.173 1.00 36.91 298 SER A CA 1
ATOM 2491 C C . SER A 1 298 ? 41.216 6.405 -32.058 1.00 36.91 298 SER A C 1
ATOM 2493 O O . SER A 1 298 ? 41.822 6.673 -31.027 1.00 36.91 298 SER A O 1
ATOM 2495 N N . ALA A 1 299 ? 39.927 6.725 -32.225 1.00 38.88 299 ALA A N 1
ATOM 2496 C CA . ALA A 1 299 ? 39.126 7.419 -31.210 1.00 38.88 299 ALA A CA 1
ATOM 2497 C C . ALA A 1 299 ? 38.409 6.462 -30.234 1.00 38.88 299 ALA A C 1
ATOM 2499 O O . ALA A 1 299 ? 37.687 6.909 -29.353 1.00 38.88 299 ALA A O 1
ATOM 2500 N N . ALA A 1 300 ? 38.586 5.144 -30.384 1.00 37.00 300 ALA A N 1
ATOM 2501 C CA . ALA A 1 300 ? 37.966 4.123 -29.531 1.00 37.00 300 ALA A CA 1
ATOM 2502 C C . ALA A 1 300 ? 38.887 3.625 -28.395 1.00 37.00 300 ALA A C 1
ATOM 2504 O O . ALA A 1 300 ? 38.601 2.600 -27.777 1.00 37.00 300 ALA A O 1
ATOM 2505 N N . ARG A 1 301 ? 40.008 4.316 -28.143 1.00 33.91 301 ARG A N 1
ATOM 2506 C CA . ARG A 1 301 ? 40.966 4.015 -27.062 1.00 33.91 301 ARG A CA 1
ATOM 2507 C C . ARG A 1 301 ? 41.195 5.175 -26.082 1.00 33.91 301 ARG A C 1
ATOM 2509 O O . ARG A 1 301 ? 42.218 5.194 -25.403 1.00 33.91 301 ARG A O 1
ATOM 2516 N N . GLN A 1 302 ? 40.246 6.100 -25.978 1.00 32.81 302 GLN A N 1
ATOM 2517 C CA . GLN A 1 302 ? 40.143 7.009 -24.835 1.00 32.81 302 GLN A CA 1
ATOM 2518 C C . GLN A 1 302 ? 38.757 6.881 -24.218 1.00 32.81 302 GLN A C 1
ATOM 2520 O O . GLN A 1 302 ? 37.785 6.815 -25.004 1.00 32.81 302 GLN A O 1
#

Foldseek 3Di:
DPPFDKDKDFALDDVLLFLLVQLVQQVCLQVQWHFAEDDVRITMTTGGPRARKGKGKDFADPPDPVVVVQVVCVVLAWDFRYDDDRITMIIHGPPRPGDDDDDDVVSSLVVLVVVLVVLVVVLVVLVVVVVVLVVVLVVCCVPPVPDCNVVSCVVVLVSQLVNQVSVVVSVVSVVVSVDPVCVVVSNPPSPVVSVVSCVSSVVSVVVSVVVVVVVVVVVVVVVVDDPCVPDPPPDDDPCNVPPPVPDDDDDPDDDQDAWDWDWDDDPFWTWTAGASDDDDDPPDDDDDDDDTDTDTNVVVPD

Sequence (302 aa):
MSGRKYSIRYRFLSIWQIAENEAWFSEMSARGFHLHSIRGFFAIFQQGEPAAYIYTIEPREKELNNAEKTILYEDAGWELVTQVEQLQIFRAPAQAQVKEMHTDPGIYLEFLQERKKALFKSTLLIILIGFLYIAFALYRFSVMATFLGFLFFVPYIFIWPNIFTSLADYYYLHRYYKNKQLQKQIKTDYLQAIRKRKFIKGTIWLLELLYLGTLIFLFFQAKDTKPLTAAPAYLLTLEDVYSEENLTTPPEGIKMAKKELSTVKSLRFTWIDYADHATKDGKYVFIYGNTYVAKNVSAARQ

pLDDT: mean 70.26, std 21.89, range [26.03, 97.31]

Mean predicted aligned error: 15.68 Å